Protein AF-A0AAE0IAP1-F1 (afdb_monomer_lite)

Secondary structure (DSSP, 8-state):
-------S--PPPSS---THHHHTT----S-HHHHHHHHHHH-TT--EEEEEE-SS-TTGGG-STTSSTT--EEEEEES-SS--EETTTHHHHHHH-TT--EEEEEEEE---SS---TT--TT-STT---TT--EEEEEEEE--HHHHHHHHHH-TT--EEEEEE-STTTTS----HHHHHHHHHHH-TT--EEEEETTSSS-----TT--TTHHHHHHHHHHHTT-EEEEE-PPPP-

pLDDT: mean 75.51, std 20.92, range [27.67, 98.69]

InterPro domains:
  IPR032675 Leucine-rich repeat domain superfamily [G3DSA:3.80.10.10] (17-205)

Organism: NCBI:txid516989

Foldseek 3Di:
DDDDPDDDDDDDDDDDPAVVVVVVPDPPPDFQQVVQLVVLLVCLQDQEYADAGEDDAHNPNLQQFQSNANHAYYAYEYPDQQAADEPLSCLSVLRNYLQHAEYHYEGYEYDQDDCDDPPDLSNPDPPRASARHAYYAYEQYAYALSRLLSVLQNYQQHAEYEYYYHGSQPPGHHYDLVSVLVSCVVRVLNYAEYEYEDQRHHPPVPPPPDDPVVVVVSCVSCVVSNHHYHYPDDRDDD

Structure (mmCIF, N/CA/C/O backbone):
data_AF-A0AAE0IAP1-F1
#
_entry.id   AF-A0AAE0IAP1-F1
#
loop_
_atom_site.group_PDB
_atom_site.id
_atom_site.type_symbol
_atom_site.label_atom_id
_atom_site.label_alt_id
_atom_site.label_comp_id
_atom_site.label_asym_id
_atom_site.label_entity_id
_atom_site.label_seq_id
_atom_site.pdbx_PDB_ins_code
_atom_site.Cartn_x
_atom_site.Cartn_y
_atom_site.Cartn_z
_atom_site.occupancy
_atom_site.B_iso_or_equiv
_atom_site.auth_seq_id
_atom_site.auth_comp_id
_atom_site.auth_asym_id
_atom_site.auth_atom_id
_atom_site.pdbx_PDB_model_num
ATOM 1 N N . MET A 1 1 ? -9.244 -27.934 -23.298 1.00 29.27 1 MET A N 1
ATOM 2 C CA . MET A 1 1 ? -7.984 -28.442 -22.707 1.00 29.27 1 MET A CA 1
ATOM 3 C C . MET A 1 1 ? -7.255 -27.222 -22.175 1.00 29.27 1 MET A C 1
ATOM 5 O O . MET A 1 1 ? -6.788 -26.440 -22.978 1.00 29.27 1 MET A O 1
ATOM 9 N N . ALA A 1 2 ? -7.528 -26.804 -20.943 1.00 29.42 2 ALA A N 1
ATOM 10 C CA . ALA A 1 2 ? -7.007 -27.314 -19.670 1.00 29.42 2 ALA A CA 1
ATOM 11 C C . ALA A 1 2 ? -5.788 -26.496 -19.200 1.00 29.42 2 ALA A C 1
ATOM 13 O O . ALA A 1 2 ? -4.754 -26.485 -19.858 1.00 29.42 2 ALA A O 1
ATOM 14 N N . THR A 1 3 ? -5.955 -25.921 -18.000 1.00 31.22 3 THR A N 1
ATOM 15 C CA . THR A 1 3 ? -4.939 -25.541 -16.996 1.00 31.22 3 THR A CA 1
ATOM 16 C C . THR A 1 3 ? -4.028 -24.338 -17.259 1.00 31.22 3 THR A C 1
ATOM 18 O O . THR A 1 3 ? -2.910 -24.500 -17.719 1.00 31.22 3 THR A O 1
ATOM 21 N N . PHE A 1 4 ? -4.464 -23.169 -16.773 1.00 27.67 4 PHE A N 1
ATOM 22 C CA . PHE A 1 4 ? -3.603 -22.137 -16.172 1.00 27.67 4 PHE A CA 1
ATOM 23 C C . PHE A 1 4 ? -4.306 -21.563 -14.930 1.00 27.67 4 PHE A C 1
ATOM 25 O O . PHE A 1 4 ? -4.741 -20.422 -14.886 1.00 27.67 4 PHE A O 1
ATOM 32 N N . VAL A 1 5 ? -4.485 -22.403 -13.909 1.00 32.84 5 VAL A N 1
ATOM 33 C CA . VAL A 1 5 ? -4.830 -21.954 -12.550 1.00 32.84 5 VAL A CA 1
ATOM 34 C C . VAL A 1 5 ? -3.841 -22.621 -11.607 1.00 32.84 5 VAL A C 1
ATOM 36 O O . VAL A 1 5 ? -4.156 -23.564 -10.890 1.00 32.84 5 VAL A O 1
ATOM 39 N N . SER A 1 6 ? -2.589 -22.191 -11.672 1.00 38.09 6 SER A N 1
ATOM 40 C CA . SER A 1 6 ? -1.592 -22.575 -10.682 1.00 38.09 6 SER A CA 1
ATOM 41 C C . SER A 1 6 ? -0.539 -21.485 -10.603 1.00 38.09 6 SER A C 1
ATOM 43 O O . SER A 1 6 ? 0.403 -21.525 -11.386 1.00 38.09 6 SER A O 1
ATOM 45 N N . GLN A 1 7 ? -0.732 -20.519 -9.695 1.00 29.73 7 GLN A N 1
ATOM 46 C CA . GLN A 1 7 ? 0.337 -19.816 -8.960 1.00 29.73 7 GLN A CA 1
ATOM 47 C C . GLN A 1 7 ? -0.202 -18.733 -7.997 1.00 29.73 7 GLN A C 1
ATOM 49 O O . GLN A 1 7 ? 0.357 -17.651 -7.878 1.00 29.73 7 GLN A O 1
ATOM 54 N N . ILE A 1 8 ? -1.258 -19.031 -7.228 1.00 35.97 8 ILE A N 1
ATOM 55 C CA . ILE A 1 8 ? -1.531 -18.260 -6.000 1.00 35.97 8 ILE A CA 1
ATOM 56 C C . ILE A 1 8 ? -0.844 -19.012 -4.847 1.00 35.97 8 ILE A C 1
ATOM 58 O O . ILE A 1 8 ? -1.210 -20.166 -4.610 1.00 35.97 8 ILE A O 1
ATOM 62 N N . PRO A 1 9 ? 0.146 -18.428 -4.144 1.00 34.38 9 PRO A N 1
ATOM 63 C CA . PRO A 1 9 ? 0.892 -19.123 -3.097 1.00 34.38 9 PRO A CA 1
ATOM 64 C C . PRO A 1 9 ? -0.012 -19.655 -1.976 1.00 34.38 9 PRO A C 1
ATOM 66 O O . PRO A 1 9 ? -0.902 -18.956 -1.481 1.00 34.38 9 PRO A O 1
ATOM 69 N N . GLU A 1 10 ? 0.249 -20.891 -1.542 1.00 34.53 10 GLU A N 1
ATOM 70 C CA . GLU A 1 10 ? -0.387 -21.518 -0.380 1.00 34.53 10 GLU A CA 1
ATOM 71 C C . GLU A 1 10 ? -0.071 -20.732 0.904 1.00 34.53 10 GLU A C 1
ATOM 73 O O . GLU A 1 10 ? 1.018 -20.817 1.471 1.00 34.53 10 GLU A O 1
ATOM 78 N N . VAL A 1 11 ? -1.049 -19.969 1.397 1.00 40.47 11 VAL A N 1
ATOM 79 C CA . VAL A 1 11 ? -0.954 -19.290 2.696 1.00 40.47 11 VAL A CA 1
ATOM 80 C C . VAL A 1 11 ? -1.438 -20.229 3.804 1.00 40.47 11 VAL A C 1
ATOM 82 O O . VAL A 1 11 ? -2.596 -20.673 3.805 1.00 40.47 11 VAL A O 1
ATOM 85 N N . ARG A 1 12 ? -0.516 -20.530 4.731 1.00 33.91 12 ARG A N 1
ATOM 86 C CA . ARG A 1 12 ? -0.669 -21.456 5.863 1.00 33.91 12 ARG A CA 1
ATOM 87 C C . ARG A 1 12 ? -1.903 -21.141 6.718 1.00 33.91 12 ARG A C 1
ATOM 89 O O . ARG A 1 12 ? -2.240 -19.991 6.979 1.00 33.91 12 ARG A O 1
ATOM 96 N N . ARG A 1 13 ? -2.582 -22.221 7.109 1.00 40.47 13 ARG A N 1
ATOM 97 C CA . ARG A 1 13 ? -3.852 -22.274 7.839 1.00 40.47 13 ARG A CA 1
ATOM 98 C C . ARG A 1 13 ? -3.619 -22.252 9.352 1.00 40.47 13 ARG A C 1
ATOM 100 O O . ARG A 1 13 ? -3.091 -23.225 9.878 1.00 40.47 13 ARG A O 1
ATOM 107 N N . SER A 1 14 ? -4.106 -21.222 10.035 1.00 31.48 14 SER A N 1
ATOM 108 C CA . SER A 1 14 ? -4.629 -21.339 11.403 1.00 31.48 14 SER A CA 1
ATOM 109 C C . SER A 1 14 ? -5.458 -20.094 11.738 1.00 31.48 14 SER A C 1
ATOM 111 O O . SER A 1 14 ? -4.907 -19.002 11.810 1.00 31.48 14 SER A O 1
ATOM 113 N N . GLU A 1 15 ? -6.772 -20.301 11.875 1.00 34.25 15 GLU A N 1
ATOM 114 C CA . GLU A 1 15 ? -7.768 -19.420 12.520 1.00 34.25 15 GLU A CA 1
ATOM 115 C C . GLU A 1 15 ? -8.033 -18.037 11.895 1.00 34.25 15 GLU A C 1
ATOM 117 O O . GLU A 1 15 ? -7.825 -17.003 12.516 1.00 34.25 15 GLU A O 1
ATOM 122 N N . TRP A 1 16 ? -8.584 -18.026 10.676 1.00 37.00 16 TRP A N 1
ATOM 123 C CA . TRP A 1 16 ? -9.160 -16.828 10.049 1.00 37.00 16 TRP A CA 1
ATOM 124 C C . TRP A 1 16 ? -10.487 -17.200 9.389 1.00 37.00 16 TRP A C 1
ATOM 126 O O . TRP A 1 16 ? -10.537 -18.199 8.669 1.00 37.00 16 TRP A O 1
ATOM 136 N N . VAL A 1 17 ? -11.542 -16.403 9.583 1.00 36.38 17 VAL A N 1
ATOM 137 C CA . VAL A 1 17 ? -12.748 -16.492 8.746 1.00 36.38 17 VAL A CA 1
ATOM 138 C C . VAL A 1 17 ? -12.344 -16.014 7.353 1.00 36.38 17 VAL A C 1
ATOM 140 O O . VAL A 1 17 ? -12.186 -14.818 7.117 1.00 36.38 17 VAL A O 1
ATOM 143 N N . ARG A 1 18 ? -12.093 -16.948 6.430 1.00 42.88 18 ARG A N 1
ATOM 144 C CA . ARG A 1 18 ? -11.872 -16.603 5.026 1.00 42.88 18 ARG A CA 1
ATOM 145 C C . ARG A 1 18 ? -13.239 -16.313 4.421 1.00 42.88 18 ARG A C 1
ATOM 147 O O . ARG A 1 18 ? -14.097 -17.186 4.422 1.00 42.88 18 ARG A O 1
ATOM 154 N N . LEU A 1 19 ? -13.422 -15.146 3.807 1.00 43.06 19 LEU A N 1
ATOM 155 C CA . LEU A 1 19 ? -14.595 -14.888 2.954 1.00 43.06 19 LEU A CA 1
ATOM 156 C C . LEU A 1 19 ? -14.712 -15.905 1.795 1.00 43.06 19 LEU A C 1
ATOM 158 O O . LEU A 1 19 ? -15.795 -16.095 1.253 1.00 43.06 19 LEU A O 1
ATOM 162 N N . ARG A 1 20 ? -13.630 -16.640 1.480 1.00 38.22 20 ARG A N 1
ATOM 163 C CA . ARG A 1 20 ? -13.673 -17.841 0.625 1.00 38.22 20 ARG A CA 1
ATOM 164 C C . ARG A 1 20 ? -14.648 -18.915 1.128 1.00 38.22 20 ARG A C 1
ATOM 166 O O . ARG A 1 20 ? -15.329 -19.513 0.309 1.00 38.22 20 ARG A O 1
ATOM 173 N N . ASP A 1 21 ? -14.781 -19.106 2.440 1.00 37.88 21 ASP A N 1
ATOM 174 C CA . ASP A 1 21 ? -15.650 -20.148 3.009 1.00 37.88 21 ASP A CA 1
ATOM 175 C C . ASP A 1 21 ? -17.149 -19.779 2.918 1.00 37.88 21 ASP A C 1
ATOM 177 O O . ASP A 1 21 ? -18.010 -20.651 3.031 1.00 37.88 21 ASP A O 1
ATOM 181 N N . ILE A 1 22 ? -17.471 -18.502 2.658 1.00 42.31 22 ILE A N 1
ATOM 182 C CA . ILE A 1 22 ? -18.831 -18.041 2.320 1.00 42.31 22 ILE A CA 1
ATOM 183 C C . ILE A 1 22 ? -19.095 -18.195 0.809 1.00 42.31 22 ILE A C 1
ATOM 185 O O . ILE A 1 22 ? -20.220 -18.485 0.406 1.00 42.31 22 ILE A O 1
ATOM 189 N N . ALA A 1 23 ? -18.058 -18.072 -0.026 1.00 40.00 23 ALA A N 1
ATOM 190 C CA . ALA A 1 23 ? -18.158 -18.173 -1.483 1.00 40.00 23 ALA A CA 1
ATOM 191 C C . ALA A 1 23 ? -18.180 -19.621 -2.016 1.00 40.00 23 ALA A C 1
ATOM 193 O O . ALA A 1 23 ? -18.812 -19.878 -3.037 1.00 40.00 23 ALA A O 1
ATOM 194 N N . ASP A 1 24 ? -17.556 -20.585 -1.328 1.00 34.81 24 ASP A N 1
ATOM 195 C CA . ASP A 1 24 ? -17.468 -21.975 -1.812 1.00 34.81 24 ASP A CA 1
ATOM 196 C C . ASP A 1 24 ? -18.787 -22.774 -1.663 1.00 34.81 24 ASP A C 1
ATOM 198 O O . ASP A 1 24 ? -18.916 -23.857 -2.231 1.00 34.81 24 ASP A O 1
ATOM 202 N N . ASN A 1 25 ? -19.794 -22.241 -0.954 1.00 30.27 25 ASN A N 1
ATOM 203 C CA . ASN A 1 25 ? -21.118 -22.869 -0.786 1.00 30.27 25 ASN A CA 1
ATOM 204 C C . ASN A 1 25 ? -22.303 -22.013 -1.261 1.00 30.27 25 ASN A C 1
ATOM 206 O O . ASN A 1 25 ? -23.453 -22.438 -1.133 1.00 30.27 25 ASN A O 1
ATOM 210 N N . ALA A 1 26 ? -22.055 -20.838 -1.836 1.00 32.91 26 ALA A N 1
ATOM 211 C CA . ALA A 1 26 ? -23.106 -20.011 -2.404 1.00 32.91 26 ALA A CA 1
ATOM 212 C C . ALA A 1 26 ? -22.729 -19.624 -3.833 1.00 32.91 26 ALA A C 1
ATOM 214 O O . ALA A 1 26 ? -21.829 -18.822 -4.068 1.00 32.91 26 ALA A O 1
ATOM 215 N N . LEU A 1 27 ? -23.458 -20.194 -4.794 1.00 31.89 27 LEU A N 1
ATOM 216 C CA . LEU A 1 27 ? -23.647 -19.631 -6.129 1.00 31.89 27 LEU A CA 1
ATOM 217 C C . LEU A 1 27 ? -24.262 -18.226 -5.982 1.00 31.89 27 LEU A C 1
ATOM 219 O O . LEU A 1 27 ? -25.464 -18.044 -6.149 1.00 31.89 27 LEU A O 1
ATOM 223 N N . LEU A 1 28 ? -23.448 -17.238 -5.618 1.00 34.97 28 LEU A N 1
ATOM 224 C CA . LEU A 1 28 ? -23.792 -15.828 -5.712 1.00 34.97 28 LEU A CA 1
ATOM 225 C C . LEU A 1 28 ? -23.289 -15.358 -7.073 1.00 34.97 28 LEU A C 1
ATOM 227 O O . LEU A 1 28 ? -22.123 -15.028 -7.272 1.00 34.97 28 LEU A O 1
ATOM 231 N N . THR A 1 29 ? -24.181 -15.437 -8.056 1.00 36.41 29 THR A N 1
ATOM 232 C CA . THR A 1 29 ? -24.046 -14.720 -9.321 1.00 36.41 29 THR A CA 1
ATOM 233 C C . THR A 1 29 ? -24.365 -13.252 -9.037 1.00 36.41 29 THR A C 1
ATOM 235 O O . THR A 1 29 ? -25.520 -12.841 -9.137 1.00 36.41 29 THR A O 1
ATOM 238 N N . GLY A 1 30 ? -23.359 -12.501 -8.601 1.00 45.44 30 GLY A N 1
ATOM 239 C CA . GLY A 1 30 ? -23.462 -11.099 -8.213 1.00 45.44 30 GLY A CA 1
ATOM 240 C C . GLY A 1 30 ? -22.096 -10.418 -8.256 1.00 45.44 30 GLY A C 1
ATOM 241 O O . GLY A 1 30 ? -21.073 -11.065 -8.510 1.00 45.44 30 GLY A O 1
ATOM 242 N N . ASN A 1 31 ? -22.099 -9.093 -8.123 1.00 57.09 31 ASN A N 1
ATOM 243 C CA . ASN A 1 31 ? -20.873 -8.322 -8.128 1.00 57.09 31 ASN A CA 1
ATOM 244 C C . ASN A 1 31 ? -20.135 -8.518 -6.794 1.00 57.09 31 ASN A C 1
ATOM 246 O O . ASN A 1 31 ? -20.561 -7.986 -5.769 1.00 57.09 31 ASN A O 1
ATOM 250 N N . LYS A 1 32 ? -18.998 -9.228 -6.826 1.00 69.38 32 LYS A N 1
ATOM 251 C CA . LYS A 1 32 ? -18.225 -9.635 -5.634 1.00 69.38 32 LYS A CA 1
ATOM 252 C C . LYS A 1 32 ? -17.787 -8.470 -4.750 1.00 69.38 32 LYS A C 1
ATOM 254 O O . LYS A 1 32 ? -17.527 -8.667 -3.562 1.00 69.38 32 LYS A O 1
ATOM 259 N N . SER A 1 33 ? -17.733 -7.266 -5.311 1.00 74.56 33 SER A N 1
ATOM 260 C CA . SER A 1 33 ? -17.431 -6.021 -4.601 1.00 74.56 33 SER A CA 1
ATOM 261 C C . SER A 1 33 ? -18.583 -5.567 -3.691 1.00 74.56 33 SER A C 1
ATOM 263 O O . SER A 1 33 ? -18.337 -5.167 -2.549 1.00 74.56 33 SER A O 1
ATOM 265 N N . ASP A 1 34 ? -19.837 -5.740 -4.117 1.00 78.31 34 ASP A N 1
ATOM 266 C CA . ASP A 1 34 ? -21.026 -5.370 -3.336 1.00 78.31 34 ASP A CA 1
ATOM 267 C C . ASP A 1 34 ? -21.241 -6.336 -2.169 1.00 78.31 34 ASP A C 1
ATOM 269 O O . ASP A 1 34 ? -21.527 -5.916 -1.045 1.00 78.31 34 ASP A O 1
ATOM 273 N N . GLU A 1 35 ? -21.046 -7.639 -2.404 1.00 79.94 35 GLU A N 1
ATOM 274 C CA . GLU A 1 35 ? -21.141 -8.642 -1.343 1.00 79.94 35 GLU A CA 1
ATOM 275 C C . GLU A 1 35 ? -20.056 -8.446 -0.283 1.00 79.94 35 GLU A C 1
ATOM 277 O O . GLU A 1 35 ? -20.349 -8.512 0.914 1.00 79.94 35 GLU A O 1
ATOM 282 N N . LEU A 1 36 ? -18.819 -8.142 -0.697 1.00 82.50 36 LEU A N 1
ATOM 283 C CA . LEU A 1 36 ? -17.752 -7.774 0.232 1.00 82.50 36 LEU A CA 1
ATOM 284 C C . LEU A 1 36 ? -18.141 -6.538 1.046 1.00 82.50 36 LEU A C 1
ATOM 286 O O . LEU A 1 36 ? -18.027 -6.554 2.273 1.00 82.50 36 LEU A O 1
ATOM 290 N N . SER A 1 37 ? -18.615 -5.482 0.381 1.00 82.31 37 SER A N 1
ATOM 291 C CA . SER A 1 37 ? -18.998 -4.243 1.050 1.00 82.31 37 SER A CA 1
ATOM 292 C C . SER A 1 37 ? -20.142 -4.457 2.048 1.00 82.31 37 SER A C 1
ATOM 294 O O . SER A 1 37 ? -20.144 -3.849 3.120 1.00 82.31 37 SER A O 1
ATOM 296 N N . LEU A 1 38 ? -21.115 -5.311 1.722 1.00 83.38 38 LEU A N 1
ATOM 297 C CA . LEU A 1 38 ? -22.244 -5.614 2.599 1.00 83.38 38 LEU A CA 1
ATOM 298 C C . LEU A 1 38 ? -21.794 -6.443 3.804 1.00 83.38 38 LEU A C 1
ATOM 300 O O . LEU A 1 38 ? -22.152 -6.136 4.936 1.00 83.38 38 LEU A O 1
ATOM 304 N N . LEU A 1 39 ? -20.982 -7.476 3.583 1.00 81.75 39 LEU A N 1
ATOM 305 C CA . LEU A 1 39 ? -20.466 -8.304 4.672 1.00 81.75 39 LEU A CA 1
ATOM 306 C C . LEU A 1 39 ? -19.574 -7.493 5.615 1.00 81.75 39 LEU A C 1
ATOM 308 O O . LEU A 1 39 ? -19.689 -7.635 6.831 1.00 81.75 39 LEU A O 1
ATOM 312 N N . ALA A 1 40 ? -18.732 -6.612 5.073 1.00 83.56 40 ALA A N 1
ATOM 313 C CA . ALA A 1 40 ? -17.898 -5.725 5.871 1.00 83.56 40 ALA A CA 1
ATOM 314 C C . ALA A 1 40 ? -18.744 -4.777 6.739 1.00 83.56 40 ALA A C 1
ATOM 316 O O . ALA A 1 40 ? -18.478 -4.650 7.933 1.00 83.56 40 ALA A O 1
ATOM 317 N N . SER A 1 41 ? -19.808 -4.174 6.193 1.00 84.75 41 SER A N 1
ATOM 318 C CA . SER A 1 41 ? -20.665 -3.249 6.957 1.00 84.75 41 SER A CA 1
ATOM 319 C C . SER A 1 41 ? -21.427 -3.922 8.108 1.00 84.75 41 SER A C 1
ATOM 321 O O . SER A 1 41 ? -21.739 -3.273 9.107 1.00 84.75 41 SER A O 1
ATOM 323 N N . LEU A 1 42 ? -21.681 -5.231 8.011 1.00 86.00 42 LEU A N 1
ATOM 324 C CA . LEU A 1 42 ? -22.359 -6.019 9.044 1.00 86.00 42 LEU A CA 1
ATOM 325 C C . LEU A 1 42 ? -21.416 -6.570 10.124 1.00 86.00 42 LEU A C 1
ATOM 327 O O . LEU A 1 42 ? -21.887 -7.078 11.144 1.00 86.00 42 LEU A O 1
ATOM 331 N N . LEU A 1 43 ? -20.098 -6.488 9.924 1.00 87.75 43 LEU A N 1
ATOM 332 C CA . LEU A 1 43 ? -19.097 -7.117 10.784 1.00 87.75 43 LEU A CA 1
ATOM 333 C C . LEU A 1 43 ? -18.070 -6.087 11.299 1.00 87.75 43 LEU A C 1
ATOM 335 O O . LEU A 1 43 ? -16.892 -6.144 10.940 1.00 87.75 43 LEU A O 1
ATOM 339 N N . PRO A 1 44 ? -18.462 -5.176 12.212 1.00 86.31 44 PRO A N 1
ATOM 340 C CA . PRO A 1 44 ? -17.570 -4.129 12.734 1.00 86.31 44 PRO A CA 1
ATOM 341 C C . PRO A 1 44 ? -16.375 -4.676 13.534 1.00 86.31 44 PRO A C 1
ATOM 343 O O . PRO A 1 44 ? -15.421 -3.951 13.815 1.00 86.31 44 PRO A O 1
ATOM 346 N N . SER A 1 45 ? -16.414 -5.955 13.922 1.00 87.75 45 SER A N 1
ATOM 347 C CA . SER A 1 45 ? -15.325 -6.637 14.621 1.00 87.75 45 SER A CA 1
ATOM 348 C C . SER A 1 45 ? -14.302 -7.300 13.692 1.00 87.75 45 SER A C 1
ATOM 350 O O . SER A 1 45 ? -13.448 -8.036 14.183 1.00 87.75 45 SER A O 1
ATOM 352 N N . LEU A 1 46 ? -14.393 -7.113 12.370 1.00 88.31 46 LEU A N 1
ATOM 353 C CA . LEU A 1 46 ? -13.408 -7.657 11.433 1.00 88.31 46 LEU A CA 1
ATOM 354 C C . LEU A 1 46 ? -12.019 -7.079 11.707 1.00 88.31 46 LEU A C 1
ATOM 356 O O . LEU A 1 46 ? -11.838 -5.865 11.732 1.00 88.31 46 LEU A O 1
ATOM 360 N N . GLU A 1 47 ? -11.034 -7.963 11.862 1.00 92.31 47 GLU A N 1
ATOM 361 C CA . GLU A 1 47 ? -9.628 -7.583 12.039 1.00 92.31 47 GLU A CA 1
ATOM 362 C C . GLU A 1 47 ? -8.811 -7.709 10.751 1.00 92.31 47 GLU A C 1
ATOM 364 O O . GLU A 1 47 ? -7.829 -6.986 10.573 1.00 92.31 47 GLU A O 1
ATOM 369 N N . ALA A 1 48 ? -9.234 -8.573 9.825 1.00 91.31 48 ALA A N 1
ATOM 370 C CA . ALA A 1 48 ? -8.635 -8.666 8.503 1.00 91.31 48 ALA A CA 1
ATOM 371 C C . ALA A 1 48 ? -9.650 -9.018 7.420 1.00 91.31 48 ALA A C 1
ATOM 373 O O . ALA A 1 48 ? -10.628 -9.727 7.666 1.00 91.31 48 ALA A O 1
ATOM 374 N N . ILE A 1 49 ? -9.366 -8.562 6.205 1.00 88.94 49 ILE A N 1
ATOM 375 C CA . ILE A 1 49 ? -10.114 -8.893 4.997 1.00 88.94 49 ILE A CA 1
ATOM 376 C C . ILE A 1 49 ? -9.152 -9.483 3.982 1.00 88.94 49 ILE A C 1
ATOM 378 O O . ILE A 1 49 ? -8.090 -8.928 3.714 1.00 88.94 49 ILE A O 1
ATOM 382 N N . ARG A 1 50 ? -9.563 -10.603 3.387 1.00 87.75 50 ARG A N 1
ATOM 383 C CA . ARG A 1 50 ? -8.916 -11.160 2.207 1.00 87.75 50 ARG A CA 1
ATOM 384 C C . ARG A 1 50 ? -9.962 -11.555 1.183 1.00 87.75 50 ARG A C 1
ATOM 386 O O . ARG A 1 50 ? -10.783 -12.428 1.473 1.00 87.75 50 ARG A O 1
ATOM 393 N N . ALA A 1 51 ? -9.930 -10.935 0.011 1.00 83.81 51 ALA A N 1
ATOM 394 C CA . ALA A 1 51 ? -10.967 -11.109 -0.996 1.00 83.81 51 ALA A CA 1
ATOM 395 C C . ALA A 1 51 ? -10.412 -11.065 -2.422 1.00 83.81 51 ALA A C 1
ATOM 397 O O . ALA A 1 51 ? -9.384 -10.451 -2.690 1.00 83.81 51 ALA A O 1
ATOM 398 N N . VAL A 1 52 ? -11.127 -11.741 -3.323 1.00 84.50 52 VAL A N 1
ATOM 399 C CA . VAL A 1 52 ? -10.988 -11.545 -4.766 1.00 84.50 52 VAL A CA 1
ATOM 400 C C . VAL A 1 52 ? -12.251 -10.839 -5.231 1.00 84.50 52 VAL A C 1
ATOM 402 O O . VAL A 1 52 ? -13.350 -11.371 -5.055 1.00 84.50 52 VAL A O 1
ATOM 405 N N . THR A 1 53 ? -12.086 -9.651 -5.780 1.00 82.19 53 THR A N 1
ATOM 406 C CA . THR A 1 53 ? -13.145 -8.707 -6.136 1.00 82.19 53 THR A CA 1
ATOM 407 C C . THR A 1 53 ? -13.270 -8.597 -7.648 1.00 82.19 53 THR A C 1
ATOM 409 O O . THR A 1 53 ? -12.380 -8.992 -8.397 1.00 82.19 53 THR A O 1
ATOM 412 N N . THR A 1 54 ? -14.424 -8.132 -8.102 1.00 79.69 54 THR A N 1
ATOM 413 C CA . THR A 1 54 ? -14.703 -7.858 -9.516 1.00 79.69 54 THR A CA 1
ATOM 414 C C . THR A 1 54 ? -14.885 -6.348 -9.684 1.00 79.69 54 THR A C 1
ATOM 416 O O . THR A 1 54 ? -14.499 -5.586 -8.799 1.00 79.69 54 THR A O 1
ATOM 419 N N . TYR A 1 55 ? -15.469 -5.908 -10.794 1.00 71.75 55 TYR A N 1
ATOM 420 C CA . TYR A 1 55 ? -15.778 -4.498 -11.038 1.00 71.75 55 TYR A CA 1
ATOM 421 C C . TYR A 1 55 ? -16.635 -3.857 -9.932 1.00 71.75 55 TYR A C 1
ATOM 423 O O . TYR A 1 55 ? -17.304 -4.548 -9.177 1.00 71.75 55 TYR A O 1
ATOM 431 N N . GLY A 1 56 ? -16.681 -2.530 -9.862 1.00 71.50 56 GLY A N 1
ATOM 432 C CA . GLY A 1 56 ? -17.589 -1.792 -8.975 1.00 71.50 56 GLY A CA 1
ATOM 433 C C . GLY A 1 56 ? -16.987 -1.368 -7.636 1.00 71.50 56 GLY A C 1
ATOM 434 O O . GLY A 1 56 ? -15.890 -1.777 -7.260 1.00 71.50 56 GLY A O 1
ATOM 435 N N . GLU A 1 57 ? -17.736 -0.523 -6.928 1.00 73.12 57 GLU A N 1
ATOM 436 C CA . GLU A 1 57 ? -17.237 0.254 -5.794 1.00 73.12 57 GLU A CA 1
ATOM 437 C C . GLU A 1 57 ? -16.932 -0.616 -4.567 1.00 73.12 57 GLU A C 1
ATOM 439 O O . GLU A 1 57 ? -17.815 -1.227 -3.948 1.00 73.12 57 GLU A O 1
ATOM 444 N N . LEU A 1 58 ? -15.666 -0.611 -4.154 1.00 80.56 58 LEU A N 1
ATOM 445 C CA . LEU A 1 58 ? -15.233 -1.272 -2.933 1.00 80.56 58 LEU A CA 1
ATOM 446 C C . LEU A 1 58 ? -15.703 -0.491 -1.696 1.00 80.56 58 LEU A C 1
ATOM 448 O O . LEU A 1 58 ? -15.508 0.715 -1.582 1.00 80.56 58 LEU A O 1
ATOM 452 N N . PHE A 1 59 ? -16.266 -1.198 -0.712 1.00 80.12 59 PHE A N 1
ATOM 453 C CA . PHE A 1 59 ? -16.615 -0.643 0.608 1.00 80.12 59 PHE A CA 1
ATOM 454 C C . PHE A 1 59 ? -17.615 0.532 0.603 1.00 80.12 59 PHE A C 1
ATOM 456 O O . PHE A 1 59 ? -17.700 1.262 1.594 1.00 80.12 59 PHE A O 1
ATOM 463 N N . HIS A 1 60 ? -18.419 0.714 -0.447 1.00 80.56 60 HIS A N 1
ATOM 464 C CA . HIS A 1 60 ? -19.380 1.821 -0.536 1.00 80.56 60 HIS A CA 1
ATOM 465 C C . HIS A 1 60 ? -20.453 1.801 0.584 1.00 80.56 60 HIS A C 1
ATOM 467 O O . HIS A 1 60 ? -20.871 2.856 1.076 1.00 80.56 60 HIS A O 1
ATOM 473 N N . PHE A 1 61 ? -20.829 0.619 1.099 1.00 80.25 61 PHE A N 1
ATOM 474 C CA . PHE A 1 61 ? -21.692 0.471 2.288 1.00 80.25 61 PHE A CA 1
ATOM 475 C C . PHE A 1 61 ? -20.979 0.752 3.624 1.00 80.25 61 PHE A C 1
ATOM 477 O O . PHE A 1 61 ? -21.632 0.860 4.660 1.00 80.25 61 PHE A O 1
ATOM 484 N N . CYS A 1 62 ? -19.652 0.884 3.622 1.00 75.62 62 CYS A N 1
ATOM 485 C CA . CYS A 1 62 ? -18.841 1.239 4.790 1.00 75.62 62 CYS A CA 1
ATOM 486 C C . CYS A 1 62 ? -18.520 2.745 4.841 1.00 75.62 62 CYS A C 1
ATOM 488 O O . CYS A 1 62 ? -17.658 3.166 5.611 1.00 75.62 62 CYS A O 1
ATOM 490 N N . SER A 1 63 ? -19.213 3.563 4.041 1.00 66.69 63 SER A N 1
ATOM 491 C CA . SER A 1 63 ? -18.950 4.997 3.843 1.00 66.69 63 SER A CA 1
ATOM 492 C C . SER A 1 63 ? -19.069 5.866 5.101 1.00 66.69 63 SER A C 1
ATOM 494 O O . SER A 1 63 ? -18.540 6.982 5.130 1.00 66.69 63 SER A O 1
ATOM 496 N N . THR A 1 64 ? -19.697 5.373 6.172 1.00 69.94 64 THR A N 1
ATOM 497 C CA . THR A 1 64 ? -19.602 6.000 7.492 1.00 69.94 64 THR A CA 1
ATOM 498 C C . THR A 1 64 ? -18.205 5.762 8.069 1.00 69.94 64 THR A C 1
ATOM 500 O O . THR A 1 64 ? -17.791 4.630 8.324 1.00 69.94 64 THR A O 1
ATOM 503 N N . GLY A 1 65 ? -17.444 6.846 8.251 1.00 74.31 65 GLY A N 1
ATOM 504 C CA . GLY A 1 65 ? -16.079 6.770 8.770 1.00 74.31 65 GLY A CA 1
ATOM 505 C C . GLY A 1 65 ? -16.003 5.991 10.089 1.00 74.31 65 GLY A C 1
ATOM 506 O O . GLY A 1 65 ? -16.835 6.176 10.976 1.00 74.31 65 GLY A O 1
ATOM 507 N N . GLY A 1 66 ? -15.008 5.112 10.214 1.00 78.31 66 GLY A N 1
ATOM 508 C CA . GLY A 1 66 ? -14.805 4.275 11.397 1.00 78.31 66 GLY A CA 1
ATOM 509 C C . GLY A 1 66 ? -15.760 3.084 11.542 1.00 78.31 66 GLY A C 1
ATOM 510 O 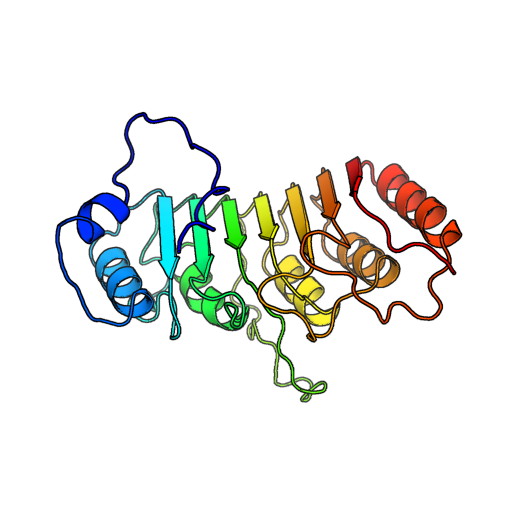O . GLY A 1 66 ? -15.843 2.531 12.636 1.00 78.31 66 GLY A O 1
ATOM 511 N N . SER A 1 67 ? -16.468 2.677 10.484 1.00 87.62 67 SER A N 1
ATOM 512 C CA . SER A 1 67 ? -17.345 1.491 10.478 1.00 87.62 67 SER A CA 1
ATOM 513 C C . SER A 1 67 ? -16.604 0.154 10.652 1.00 87.62 67 SER A C 1
ATOM 515 O O . SER A 1 67 ? -17.197 -0.822 11.108 1.00 87.62 67 SER A O 1
ATOM 517 N N . LEU A 1 68 ? -15.297 0.119 10.372 1.00 90.31 68 LEU A N 1
ATOM 518 C CA . LEU A 1 68 ? -14.408 -1.037 10.527 1.00 90.31 68 LEU A CA 1
ATOM 519 C C . LEU A 1 68 ? -13.271 -0.716 11.517 1.00 90.31 68 LEU A C 1
ATOM 521 O O . LEU A 1 68 ? -12.090 -0.726 11.156 1.00 90.31 68 LEU A O 1
ATOM 525 N N . PRO A 1 69 ? -13.586 -0.407 12.789 1.00 91.50 69 PRO A N 1
ATOM 526 C CA . PRO A 1 69 ? -12.618 0.154 13.727 1.00 91.50 69 PRO A CA 1
ATOM 527 C C . PRO A 1 69 ? -11.524 -0.837 14.138 1.00 91.50 69 PRO A C 1
ATOM 529 O O . PRO A 1 69 ? -10.459 -0.408 14.582 1.00 91.50 69 PRO A O 1
ATOM 532 N N . LEU A 1 70 ? -11.767 -2.146 14.026 1.00 91.38 70 LEU A N 1
ATOM 533 C CA . LEU A 1 70 ? -10.796 -3.179 14.392 1.00 91.38 70 LEU A CA 1
ATOM 534 C C . LEU A 1 70 ? -9.969 -3.686 13.208 1.00 91.38 70 LEU A C 1
ATOM 536 O O . LEU A 1 70 ? -9.018 -4.435 13.436 1.00 91.38 70 LEU A O 1
ATOM 540 N N . LEU A 1 71 ? -10.279 -3.257 11.981 1.00 92.81 71 LEU A N 1
ATOM 541 C CA . LEU A 1 71 ? -9.617 -3.756 10.784 1.00 92.81 71 LEU A CA 1
ATOM 542 C C . LEU A 1 71 ? -8.160 -3.288 10.740 1.00 92.81 71 LEU A C 1
ATOM 544 O O . LEU A 1 71 ? -7.865 -2.096 10.822 1.00 92.81 71 LEU A O 1
ATOM 548 N N . ARG A 1 72 ? -7.244 -4.250 10.619 1.00 94.62 72 ARG A N 1
ATOM 549 C CA . ARG A 1 72 ? -5.787 -4.056 10.637 1.00 94.62 72 ARG A CA 1
ATOM 550 C C . ARG A 1 72 ? -5.125 -4.486 9.342 1.00 94.62 72 ARG A C 1
ATOM 552 O O . ARG A 1 72 ? -4.096 -3.910 8.995 1.00 94.62 72 ARG A O 1
ATOM 559 N N . GLU A 1 73 ? -5.687 -5.463 8.640 1.00 95.75 73 GLU A N 1
ATOM 560 C CA . GLU A 1 73 ? -5.075 -6.028 7.438 1.00 95.75 73 GLU A CA 1
ATOM 561 C C . GLU A 1 73 ? -6.094 -6.176 6.311 1.00 95.75 73 GLU A C 1
ATOM 563 O O . GLU A 1 73 ? -7.201 -6.673 6.514 1.00 95.75 73 GLU A O 1
ATOM 568 N N . VAL A 1 74 ? -5.713 -5.759 5.109 1.00 93.69 74 VAL A N 1
ATOM 569 C CA . VAL A 1 74 ? -6.515 -5.924 3.896 1.00 93.69 74 VAL A CA 1
ATOM 570 C C . VAL A 1 74 ? -5.632 -6.516 2.807 1.00 93.69 74 VAL A C 1
ATOM 572 O O . VAL A 1 74 ? -4.544 -6.005 2.563 1.00 93.69 74 VAL A O 1
ATOM 575 N N . ASP A 1 75 ? -6.105 -7.584 2.172 1.00 92.44 75 ASP A N 1
ATOM 576 C CA . ASP A 1 75 ? -5.492 -8.238 1.014 1.00 92.44 75 ASP A CA 1
ATOM 577 C C . ASP A 1 75 ? -6.557 -8.431 -0.077 1.00 92.44 75 ASP A C 1
ATOM 579 O O . ASP A 1 75 ? -7.442 -9.284 0.041 1.00 92.44 75 ASP A O 1
ATOM 583 N N . LEU A 1 76 ? -6.510 -7.594 -1.110 1.00 89.19 76 LEU A N 1
ATOM 584 C CA . LEU A 1 76 ? -7.462 -7.596 -2.218 1.00 89.19 76 LEU A CA 1
ATOM 585 C C . LEU A 1 76 ? -6.768 -8.024 -3.503 1.00 89.19 76 LEU A C 1
ATOM 587 O O . LEU A 1 76 ? -5.641 -7.620 -3.780 1.00 89.19 76 LEU A O 1
ATOM 591 N N . ALA A 1 77 ? -7.468 -8.804 -4.311 1.00 86.31 77 ALA A N 1
ATOM 592 C CA . ALA A 1 77 ? -7.055 -9.093 -5.671 1.00 86.31 77 ALA A CA 1
ATOM 593 C C . ALA A 1 77 ? -8.212 -8.842 -6.630 1.00 86.31 77 ALA A C 1
ATOM 595 O O . ALA A 1 77 ? -9.317 -9.336 -6.401 1.00 86.31 77 ALA A O 1
ATOM 596 N N . HIS A 1 78 ? -7.948 -8.141 -7.724 1.00 81.62 78 HIS A N 1
ATOM 597 C CA . HIS A 1 78 ? -8.896 -8.047 -8.818 1.00 81.62 78 HIS A CA 1
ATOM 598 C C . HIS A 1 78 ? -8.967 -9.393 -9.559 1.00 81.62 78 HIS A C 1
ATOM 600 O O . HIS A 1 78 ? -7.957 -10.078 -9.741 1.00 81.62 78 HIS A O 1
ATOM 606 N N . TYR A 1 79 ? -10.178 -9.821 -9.919 1.00 76.75 79 TYR A N 1
ATOM 607 C CA . TYR A 1 79 ? -10.423 -11.099 -10.592 1.00 76.75 79 TYR A CA 1
ATOM 608 C C . TYR A 1 79 ? -9.849 -11.131 -12.010 1.00 76.75 79 TYR A C 1
ATOM 610 O O . TYR A 1 79 ? -9.401 -12.187 -12.458 1.00 76.75 79 TYR A O 1
ATOM 618 N N . ASP A 1 80 ? -9.906 -9.996 -12.704 1.00 69.31 80 ASP A N 1
ATOM 619 C CA . ASP A 1 80 ? -9.513 -9.876 -14.103 1.00 69.31 80 ASP A CA 1
ATOM 620 C C . ASP A 1 80 ? -8.100 -9.293 -14.254 1.00 69.31 80 ASP A C 1
ATOM 622 O O . ASP A 1 80 ? -7.675 -8.472 -13.441 1.00 69.31 80 ASP A O 1
ATOM 626 N N . LEU A 1 81 ? -7.406 -9.728 -15.308 1.00 59.34 81 LEU A N 1
ATOM 627 C CA . LEU A 1 81 ? -6.117 -9.226 -15.783 1.00 59.34 81 LEU A CA 1
ATOM 628 C C . LEU A 1 81 ? -6.268 -8.126 -16.853 1.00 59.34 81 LEU A C 1
ATOM 630 O O . LEU A 1 81 ? -5.269 -7.642 -17.362 1.00 59.34 81 LEU A O 1
ATOM 634 N N . GLU A 1 82 ? -7.488 -7.738 -17.215 1.00 63.69 82 GLU A N 1
ATOM 635 C CA . GLU A 1 82 ? -7.760 -6.586 -18.095 1.00 63.69 82 GLU A CA 1
ATOM 636 C C . GLU A 1 82 ? -8.443 -5.430 -17.341 1.00 63.69 82 GLU A C 1
ATOM 638 O O . GLU A 1 82 ? -8.904 -4.461 -17.938 1.00 63.69 82 GLU A O 1
ATOM 643 N N . GLY A 1 83 ? -8.522 -5.530 -16.011 1.00 63.97 83 GLY A N 1
ATOM 644 C CA . GLY A 1 83 ? -9.041 -4.484 -15.140 1.00 63.97 83 GLY A CA 1
ATOM 645 C C . GLY A 1 83 ? -8.256 -4.403 -13.839 1.00 63.97 83 GLY A C 1
ATOM 646 O O . GLY A 1 83 ? -7.634 -5.371 -13.397 1.00 63.97 83 GLY A O 1
ATOM 647 N N . ALA A 1 84 ? -8.298 -3.247 -13.197 1.00 76.81 84 ALA A N 1
ATOM 648 C CA . ALA A 1 84 ? -7.651 -3.012 -11.920 1.00 76.81 84 ALA A CA 1
ATOM 649 C C . ALA A 1 84 ? -8.591 -2.242 -10.992 1.00 76.81 84 ALA A C 1
ATOM 651 O O . ALA A 1 84 ? -9.585 -1.661 -11.424 1.00 76.81 84 ALA A O 1
ATOM 652 N N . HIS A 1 85 ? -8.285 -2.269 -9.699 1.00 82.31 85 HIS A N 1
ATOM 653 C CA . HIS A 1 85 ? -8.886 -1.329 -8.766 1.00 82.31 85 HIS A CA 1
ATOM 654 C C . HIS A 1 85 ? -8.375 0.075 -9.061 1.00 82.31 85 HIS A C 1
ATOM 656 O O . HIS A 1 85 ? -7.171 0.248 -9.262 1.00 82.31 85 HIS A O 1
ATOM 662 N N . ASP A 1 86 ? -9.263 1.063 -9.018 1.00 81.00 86 ASP A N 1
ATOM 663 C CA . ASP A 1 86 ? -8.837 2.454 -8.985 1.00 81.00 86 ASP A CA 1
ATOM 664 C C . ASP A 1 86 ? -8.326 2.780 -7.572 1.00 81.00 86 ASP A C 1
ATOM 666 O O . ASP A 1 86 ? -8.856 2.305 -6.560 1.00 81.00 86 ASP A O 1
ATOM 670 N N . LEU A 1 87 ? -7.291 3.613 -7.471 1.00 81.31 87 LEU A N 1
ATOM 671 C CA . LEU A 1 87 ? -6.874 4.172 -6.189 1.00 81.31 87 LEU A CA 1
ATOM 672 C C . LEU A 1 87 ? -8.027 4.915 -5.486 1.00 81.31 87 LEU A C 1
ATOM 674 O O . LEU A 1 87 ? -8.125 4.853 -4.256 1.00 81.31 87 LEU A O 1
ATOM 678 N N . ALA A 1 88 ? -8.897 5.592 -6.241 1.00 79.38 88 ALA A N 1
ATOM 679 C CA . ALA A 1 88 ? -10.061 6.304 -5.721 1.00 79.38 88 ALA A CA 1
ATOM 680 C C . ALA A 1 88 ? -11.029 5.373 -4.968 1.00 79.38 88 ALA A C 1
ATOM 682 O O . ALA A 1 88 ? -11.562 5.758 -3.920 1.00 79.38 88 ALA A O 1
ATOM 683 N N . ASP A 1 89 ? -11.171 4.115 -5.405 1.00 78.12 89 ASP A N 1
ATOM 684 C CA . ASP A 1 89 ? -12.038 3.118 -4.758 1.00 78.12 89 ASP A CA 1
ATOM 685 C C . ASP A 1 89 ? -11.589 2.792 -3.324 1.00 78.12 89 ASP A C 1
ATOM 687 O O . ASP A 1 89 ? -12.378 2.365 -2.475 1.00 78.12 89 ASP A O 1
ATOM 691 N N . LEU A 1 90 ? -10.315 3.029 -2.996 1.00 85.44 90 LEU A N 1
ATOM 692 C CA . LEU A 1 90 ? -9.783 2.788 -1.655 1.00 85.44 90 LEU A CA 1
ATOM 693 C C . LEU A 1 90 ? -10.147 3.888 -0.655 1.00 85.44 90 LEU A C 1
ATOM 695 O O . LEU A 1 90 ? -9.994 3.689 0.554 1.00 85.44 90 LEU A O 1
ATOM 699 N N . ALA A 1 91 ? -10.657 5.037 -1.105 1.00 84.81 91 ALA A N 1
ATOM 700 C CA . ALA A 1 91 ? -11.008 6.141 -0.216 1.00 84.81 91 ALA A CA 1
ATOM 701 C C . ALA A 1 91 ? -12.077 5.732 0.814 1.00 84.81 91 ALA A C 1
ATOM 703 O O . ALA A 1 91 ? -11.997 6.118 1.986 1.00 84.81 91 ALA A O 1
ATOM 704 N N . ALA A 1 92 ? -13.057 4.919 0.404 1.00 84.75 92 ALA A N 1
ATOM 705 C CA . ALA A 1 92 ? -14.081 4.385 1.300 1.00 84.75 92 ALA A CA 1
ATOM 706 C C . ALA A 1 92 ? -13.472 3.453 2.359 1.00 84.75 92 ALA A C 1
ATOM 708 O O . ALA A 1 92 ? -13.767 3.597 3.548 1.00 84.75 92 ALA A O 1
ATOM 709 N N . LEU A 1 93 ? -12.553 2.569 1.955 1.00 88.38 93 LEU A N 1
ATOM 710 C CA . LEU A 1 93 ? -11.817 1.700 2.874 1.00 88.38 93 LEU A CA 1
ATOM 711 C C . LEU A 1 93 ? -11.027 2.514 3.905 1.00 88.38 93 LEU A C 1
ATOM 713 O O . LEU A 1 93 ? -11.090 2.231 5.100 1.00 88.38 93 LEU A O 1
ATOM 717 N N . PHE A 1 94 ? -10.300 3.537 3.461 1.00 89.69 94 PHE A N 1
ATOM 718 C CA . PHE A 1 94 ? -9.477 4.364 4.340 1.00 89.69 94 PHE A CA 1
ATOM 719 C C . PHE A 1 94 ? -10.309 5.138 5.366 1.00 89.69 94 PHE A C 1
ATOM 721 O O . PHE A 1 94 ? -9.923 5.232 6.531 1.00 89.69 94 PHE A O 1
ATOM 728 N N . LYS A 1 95 ? -11.494 5.623 4.977 1.00 87.81 95 LYS A N 1
ATOM 729 C CA . LYS A 1 95 ? -12.455 6.221 5.917 1.00 87.81 95 LYS A CA 1
ATOM 730 C C . LYS A 1 95 ? -13.014 5.182 6.891 1.00 87.81 95 LYS A C 1
ATOM 732 O O . LYS A 1 95 ? -13.141 5.469 8.082 1.00 87.81 95 LYS A O 1
ATOM 737 N N . ALA A 1 96 ? -13.352 3.988 6.410 1.00 89.31 96 ALA A N 1
ATOM 738 C CA . ALA A 1 96 ? -13.951 2.926 7.213 1.00 89.31 96 ALA A CA 1
ATOM 739 C C . ALA A 1 96 ? -12.977 2.329 8.243 1.00 89.31 96 ALA A C 1
ATOM 741 O O . ALA A 1 96 ? -13.389 2.029 9.365 1.00 89.31 96 ALA A O 1
ATOM 742 N N . ALA A 1 97 ? -11.698 2.183 7.883 1.00 92.81 97 ALA A N 1
ATOM 743 C CA . ALA A 1 97 ? -10.692 1.426 8.627 1.00 92.81 97 ALA A CA 1
ATOM 744 C C . ALA A 1 97 ? -9.510 2.295 9.118 1.00 92.81 97 ALA A C 1
ATOM 746 O O . ALA A 1 97 ? -8.370 2.105 8.690 1.00 92.81 97 ALA A O 1
ATOM 747 N N . PRO A 1 98 ? -9.718 3.215 10.080 1.00 91.94 98 PRO A N 1
ATOM 748 C CA . PRO A 1 98 ? -8.677 4.148 10.542 1.00 91.94 98 PRO A CA 1
ATOM 749 C C . PRO A 1 98 ? -7.484 3.472 11.250 1.00 91.94 98 PRO A C 1
ATOM 751 O O . PRO A 1 98 ? -6.426 4.079 11.435 1.00 91.94 98 PRO A O 1
ATOM 754 N N . ASN A 1 99 ? -7.642 2.214 11.671 1.00 94.88 99 ASN A N 1
ATOM 755 C CA . ASN A 1 99 ? -6.614 1.426 12.355 1.00 94.88 99 ASN A CA 1
ATOM 756 C C . ASN A 1 99 ? -5.895 0.429 11.435 1.00 94.88 99 ASN A C 1
ATOM 758 O O . ASN A 1 99 ? -5.133 -0.409 11.932 1.00 94.88 99 ASN A O 1
ATOM 762 N N . LEU A 1 100 ? -6.099 0.533 10.117 1.00 96.38 100 LEU A N 1
ATOM 763 C CA . LEU A 1 100 ? -5.434 -0.313 9.134 1.00 96.38 100 LEU A CA 1
ATOM 764 C C . LEU A 1 100 ? -3.911 -0.170 9.255 1.00 96.38 100 LEU A C 1
ATOM 766 O O . LEU A 1 100 ? -3.380 0.939 9.297 1.00 96.38 100 LEU A O 1
ATOM 770 N N . LYS A 1 101 ? -3.212 -1.304 9.315 1.00 97.94 101 LYS A N 1
ATOM 771 C CA . LYS A 1 101 ? -1.753 -1.404 9.464 1.00 97.94 101 LYS A CA 1
ATOM 772 C C . LYS A 1 101 ? -1.069 -1.947 8.224 1.00 97.94 101 LYS A C 1
ATOM 774 O O . LYS A 1 101 ? 0.094 -1.613 7.995 1.00 97.94 101 LYS A O 1
ATOM 779 N N . LYS A 1 102 ? -1.774 -2.771 7.451 1.00 98.00 102 LYS A N 1
ATOM 780 C CA . LYS A 1 102 ? -1.257 -3.416 6.251 1.00 98.00 102 LYS A CA 1
ATOM 781 C C . LYS A 1 102 ? -2.291 -3.406 5.137 1.00 98.00 102 LYS A C 1
ATOM 783 O O . LYS A 1 102 ? -3.438 -3.794 5.355 1.00 98.00 102 LYS A O 1
ATOM 788 N N . LEU A 1 103 ? -1.843 -3.012 3.953 1.00 97.25 103 LEU A N 1
ATOM 789 C CA . LEU A 1 103 ? -2.611 -3.038 2.720 1.00 97.25 103 LEU A CA 1
ATOM 790 C C . LEU A 1 103 ? -1.844 -3.843 1.672 1.00 97.25 103 LEU A C 1
ATOM 792 O O . LEU A 1 103 ? -0.685 -3.552 1.380 1.00 97.25 103 LEU A O 1
ATOM 796 N N . SER A 1 104 ? -2.495 -4.851 1.111 1.00 95.62 104 SER A N 1
ATOM 797 C CA . SER A 1 104 ? -2.010 -5.624 -0.022 1.00 95.62 104 SER A CA 1
ATOM 798 C C . SER A 1 104 ? -3.051 -5.577 -1.135 1.00 95.62 104 SER A C 1
ATOM 800 O O . SER A 1 104 ? -4.225 -5.846 -0.886 1.00 95.62 104 SER A O 1
ATOM 802 N N . ILE A 1 105 ? -2.639 -5.180 -2.336 1.00 91.50 105 ILE A N 1
ATOM 803 C CA . ILE A 1 105 ? -3.521 -5.075 -3.501 1.00 91.50 105 ILE A CA 1
ATOM 804 C C . ILE A 1 105 ? -2.836 -5.706 -4.704 1.00 91.50 105 ILE A C 1
ATOM 806 O O . ILE A 1 105 ? -1.690 -5.389 -5.020 1.00 91.50 105 ILE A O 1
ATOM 810 N N . HIS A 1 106 ? -3.552 -6.593 -5.380 1.00 89.06 106 HIS A N 1
ATOM 811 C CA . HIS A 1 106 ? -3.153 -7.193 -6.641 1.00 89.06 106 HIS A CA 1
ATOM 812 C C . HIS A 1 106 ? -4.103 -6.721 -7.747 1.00 89.06 106 HIS A C 1
ATOM 814 O O . HIS A 1 106 ? -5.284 -7.066 -7.719 1.00 89.06 106 HIS A O 1
ATOM 820 N N . GLY A 1 107 ? -3.591 -5.944 -8.699 1.00 86.12 107 GLY A N 1
ATOM 821 C CA . GLY A 1 107 ? -4.391 -5.249 -9.705 1.00 86.12 107 GLY A CA 1
ATOM 822 C C . GLY A 1 107 ? -4.840 -3.873 -9.230 1.00 86.12 107 GLY A C 1
ATOM 823 O O . GLY A 1 107 ? -5.968 -3.719 -8.767 1.00 86.12 107 GLY A O 1
ATOM 824 N N . LEU A 1 108 ? -3.947 -2.884 -9.319 1.00 86.69 108 LEU A N 1
ATOM 825 C CA . LEU A 1 108 ? -4.220 -1.477 -8.993 1.00 86.69 108 LEU A CA 1
ATOM 826 C C . LEU A 1 108 ? -3.755 -0.586 -10.152 1.00 86.69 108 LEU A C 1
ATOM 828 O O . LEU A 1 108 ? -2.599 -0.687 -10.566 1.00 86.69 108 LEU A O 1
ATOM 832 N N . SER A 1 109 ? -4.616 0.298 -10.639 1.00 82.12 109 SER A N 1
ATOM 833 C CA . SER A 1 109 ? -4.266 1.316 -11.628 1.00 82.12 109 SER A CA 1
ATOM 834 C C . SER A 1 109 ? -4.307 2.706 -10.996 1.00 82.12 109 SER A C 1
ATOM 836 O O . SER A 1 109 ? -5.091 2.993 -10.089 1.00 82.12 109 SER A O 1
ATOM 838 N N . GLY A 1 110 ? -3.400 3.569 -11.443 1.00 72.69 110 GLY A N 1
ATOM 839 C CA . GLY A 1 110 ? -3.591 5.009 -11.378 1.00 72.69 110 GLY A CA 1
ATOM 840 C C . GLY A 1 110 ? -4.442 5.446 -12.562 1.00 72.69 110 GLY A C 1
ATOM 841 O O . GLY A 1 110 ? -4.408 4.788 -13.597 1.00 72.69 110 GLY A O 1
ATOM 842 N N . ASP A 1 111 ? -5.201 6.520 -12.378 1.00 65.44 111 ASP A N 1
ATOM 843 C CA . ASP A 1 111 ? -6.108 7.051 -13.394 1.00 65.44 111 ASP A CA 1
ATOM 844 C C . ASP A 1 111 ? -5.412 7.255 -14.757 1.00 65.44 111 ASP A C 1
ATOM 846 O O . ASP A 1 111 ? -4.249 7.682 -14.818 1.00 65.44 111 ASP A O 1
ATOM 850 N N . ASP A 1 112 ? -6.129 6.873 -15.816 1.00 53.72 112 ASP A N 1
ATOM 851 C CA . ASP A 1 112 ? -5.677 6.786 -17.214 1.00 53.72 112 ASP A CA 1
ATOM 852 C C . ASP A 1 112 ? -5.735 8.127 -17.943 1.00 53.72 112 ASP A C 1
ATOM 854 O O . ASP A 1 112 ? -5.126 8.301 -19.003 1.00 53.72 112 ASP A O 1
ATOM 858 N N . GLU A 1 113 ? -6.510 9.070 -17.418 1.00 51.75 113 GLU A N 1
ATOM 859 C CA . GLU A 1 113 ? -6.779 10.306 -18.128 1.00 51.75 113 GLU A CA 1
ATOM 860 C C . GLU A 1 113 ? -5.649 11.317 -17.890 1.00 51.75 113 GLU A C 1
ATOM 862 O O . GLU A 1 113 ? -5.105 11.444 -16.788 1.00 51.75 113 GLU A O 1
ATOM 867 N N . GLU A 1 114 ? -5.253 12.009 -18.971 1.00 47.53 114 GLU A N 1
ATOM 868 C CA . GLU A 1 114 ? -4.346 13.164 -18.934 1.00 47.53 114 GLU A CA 1
ATOM 869 C C . GLU A 1 114 ? -4.618 14.021 -17.701 1.00 47.53 114 GLU A C 1
ATOM 871 O O . GLU A 1 114 ? -5.783 14.120 -17.341 1.00 47.53 114 GLU A O 1
ATOM 876 N N . PRO A 1 115 ? -3.609 14.676 -17.088 1.00 42.72 115 PRO A N 1
ATOM 877 C CA . PRO A 1 115 ? -3.777 15.426 -15.847 1.00 42.72 115 PRO A CA 1
ATOM 878 C C . PRO A 1 115 ? -4.941 16.415 -15.957 1.00 42.72 115 PRO A C 1
ATOM 880 O O . PRO A 1 115 ? -4.789 17.558 -16.394 1.00 42.72 115 PRO A O 1
ATOM 883 N N . VAL A 1 116 ? -6.118 15.952 -15.551 1.00 42.34 116 VAL A N 1
ATOM 884 C CA . VAL A 1 116 ? -7.294 16.762 -15.325 1.00 42.34 116 VAL A CA 1
ATOM 885 C C . VAL A 1 116 ? -6.917 17.621 -14.119 1.00 42.34 116 VAL A C 1
ATOM 887 O O . VAL A 1 116 ? -6.095 17.208 -13.299 1.00 42.34 116 VAL A O 1
ATOM 890 N N . GLY A 1 117 ? -7.323 18.891 -14.124 1.00 45.75 117 GLY A N 1
ATOM 891 C CA . GLY A 1 117 ? -6.644 19.950 -13.367 1.00 45.75 117 GLY A CA 1
ATOM 892 C C . GLY A 1 117 ? -6.537 19.720 -11.850 1.00 45.75 117 GLY A C 1
ATOM 893 O O . GLY A 1 117 ? -6.925 18.693 -11.312 1.00 45.75 117 GLY A O 1
ATOM 894 N N . ASP A 1 118 ? -6.038 20.719 -11.115 1.00 49.00 118 ASP A N 1
ATOM 895 C CA . ASP A 1 118 ? -5.829 20.660 -9.648 1.00 49.00 118 ASP A CA 1
ATOM 896 C C . ASP A 1 118 ? -7.041 20.152 -8.815 1.00 49.00 118 ASP A C 1
ATOM 898 O O . ASP A 1 118 ? -6.875 19.795 -7.643 1.00 49.00 118 ASP A O 1
ATOM 902 N N . ASP A 1 119 ? -8.228 20.089 -9.424 1.00 47.97 119 ASP A N 1
ATOM 903 C CA . ASP A 1 119 ? -9.478 19.553 -8.898 1.00 47.97 119 ASP A CA 1
ATOM 904 C C . ASP A 1 119 ? -9.660 18.021 -9.036 1.00 47.97 119 ASP A C 1
ATOM 906 O O . ASP A 1 119 ? -10.669 17.542 -8.553 1.00 47.97 119 ASP A O 1
ATOM 910 N N . ASP A 1 120 ? -8.738 17.209 -9.571 1.00 47.59 120 ASP A N 1
ATOM 911 C CA . ASP A 1 120 ? -8.911 15.732 -9.667 1.00 47.59 120 ASP A CA 1
ATOM 912 C C . ASP A 1 120 ? -7.881 14.930 -8.853 1.00 47.59 120 ASP A C 1
ATOM 914 O O . ASP A 1 120 ? -7.233 13.980 -9.294 1.00 47.59 120 ASP A O 1
ATOM 918 N N . ARG A 1 121 ? -7.717 15.294 -7.576 1.00 56.19 121 ARG A N 1
ATOM 919 C CA . ARG A 1 121 ? -7.025 14.411 -6.624 1.00 56.19 121 ARG A CA 1
ATOM 920 C C . ARG A 1 121 ? -7.903 13.176 -6.367 1.00 56.19 121 ARG A C 1
ATOM 922 O O . ARG A 1 121 ? -8.922 13.279 -5.700 1.00 56.19 121 ARG A O 1
ATOM 929 N N . LEU A 1 122 ? -7.489 11.998 -6.828 1.00 59.50 122 LEU A N 1
ATOM 930 C CA . LEU A 1 122 ? -8.161 10.706 -6.582 1.00 59.50 122 LEU A CA 1
ATOM 931 C C . LEU A 1 122 ? -8.363 10.426 -5.087 1.00 59.50 122 LEU A C 1
ATOM 933 O O . LEU A 1 122 ? -9.373 9.879 -4.651 1.00 59.50 122 LEU A O 1
ATOM 937 N N . LEU A 1 123 ? -7.406 10.878 -4.275 1.00 60.66 123 LEU A N 1
ATOM 938 C CA . LEU A 1 123 ? -7.538 10.975 -2.825 1.00 60.66 123 LEU A CA 1
ATOM 939 C C . LEU A 1 123 ? -7.832 12.431 -2.436 1.00 60.66 123 LEU A C 1
ATOM 941 O O . LEU A 1 123 ? -7.062 13.072 -1.719 1.00 60.66 123 LEU A O 1
ATOM 945 N N . GLN A 1 124 ? -8.920 12.994 -2.967 1.00 47.47 124 GLN A N 1
ATOM 946 C CA . GLN A 1 124 ? -9.333 14.363 -2.685 1.00 47.47 124 GLN A CA 1
ATOM 947 C C . GLN A 1 124 ? -9.678 14.496 -1.201 1.00 47.47 124 GLN A C 1
ATOM 949 O O . GLN A 1 124 ? -10.582 13.851 -0.663 1.00 47.47 124 GLN A O 1
ATOM 954 N N . GLY A 1 125 ? -8.941 15.385 -0.551 1.00 46.22 125 GLY A N 1
ATOM 955 C CA . GLY A 1 125 ? -9.217 15.859 0.787 1.00 46.22 125 GLY A CA 1
ATOM 956 C C . GLY A 1 125 ? -7.992 15.745 1.669 1.00 46.22 125 GLY A C 1
ATOM 957 O O . GLY A 1 125 ? -7.488 14.654 1.931 1.00 46.22 125 GLY A O 1
ATOM 958 N N . ASP A 1 126 ? -7.620 16.873 2.261 1.00 47.09 126 ASP A N 1
ATOM 959 C CA . ASP A 1 126 ? -6.823 16.991 3.485 1.00 47.09 126 ASP A CA 1
ATOM 960 C C . ASP A 1 126 ? -7.477 16.259 4.696 1.00 47.09 126 ASP A C 1
ATOM 962 O O . ASP A 1 126 ? -7.384 16.693 5.841 1.00 47.09 126 ASP A O 1
ATOM 966 N N . THR A 1 127 ? -8.218 15.170 4.460 1.00 61.09 127 THR A N 1
ATOM 967 C CA . THR A 1 127 ? -9.137 14.496 5.383 1.00 61.09 127 THR A CA 1
ATOM 968 C C . THR A 1 127 ? -8.844 13.000 5.526 1.00 61.09 127 THR A C 1
ATOM 970 O O . THR A 1 127 ? -9.173 12.433 6.566 1.00 61.09 127 THR A O 1
ATOM 973 N N . ILE A 1 128 ? -8.216 12.342 4.540 1.00 76.75 128 ILE A N 1
ATOM 974 C CA . ILE A 1 128 ? -7.880 10.911 4.635 1.00 76.75 128 ILE A CA 1
ATOM 975 C C . ILE A 1 128 ? -6.395 10.757 4.967 1.00 76.75 128 ILE A C 1
ATOM 977 O O . ILE A 1 128 ? -5.533 10.818 4.095 1.00 76.75 128 ILE A O 1
ATOM 981 N N . ILE A 1 129 ? -6.101 10.553 6.253 1.00 87.69 129 ILE A N 1
ATOM 982 C CA . ILE A 1 129 ? -4.749 10.272 6.742 1.00 87.69 129 ILE A CA 1
ATOM 983 C C . ILE A 1 129 ? -4.743 8.908 7.428 1.00 87.69 129 ILE A C 1
ATOM 985 O O . ILE A 1 129 ? -5.293 8.729 8.516 1.00 87.69 129 ILE A O 1
ATOM 989 N N . MET A 1 130 ? -4.043 7.956 6.822 1.00 92.25 130 MET A N 1
ATOM 990 C CA . MET A 1 130 ? -3.832 6.610 7.341 1.00 92.25 130 MET A CA 1
ATOM 991 C C . MET A 1 130 ? -2.673 6.604 8.340 1.00 92.25 130 MET A C 1
ATOM 993 O O . MET A 1 130 ? -1.583 6.097 8.079 1.00 92.25 130 MET A O 1
ATOM 997 N N . ALA A 1 131 ? -2.917 7.170 9.525 1.00 92.38 131 ALA A N 1
ATOM 998 C CA . ALA A 1 131 ? -1.916 7.353 10.585 1.00 92.38 131 ALA A CA 1
ATOM 999 C C . ALA A 1 131 ? -1.358 6.040 11.182 1.00 92.38 131 ALA A C 1
ATOM 1001 O O . ALA A 1 131 ? -0.384 6.052 11.945 1.00 92.38 131 ALA A O 1
ATOM 1002 N N . ASN A 1 132 ? -1.945 4.897 10.825 1.00 96.25 132 ASN A N 1
ATOM 1003 C CA . ASN A 1 132 ? -1.559 3.577 11.317 1.00 96.25 132 ASN A CA 1
ATOM 1004 C C . ASN A 1 132 ? -1.012 2.641 10.232 1.00 96.25 132 ASN A C 1
ATOM 1006 O O . ASN A 1 132 ? -0.432 1.616 10.586 1.00 96.25 132 ASN A O 1
ATOM 1010 N N . LEU A 1 133 ? -1.119 2.998 8.948 1.00 97.56 133 LEU A N 1
ATOM 1011 C CA . LEU A 1 133 ? -0.729 2.120 7.845 1.00 97.56 133 LEU A CA 1
ATOM 1012 C C . LEU A 1 133 ? 0.797 2.072 7.722 1.00 97.56 133 LEU A C 1
ATOM 1014 O O . LEU A 1 133 ? 1.437 3.069 7.402 1.00 97.56 133 LEU A O 1
ATOM 1018 N N . ARG A 1 134 ? 1.392 0.920 8.041 1.00 98.25 134 ARG A N 1
ATOM 1019 C CA . ARG A 1 134 ? 2.849 0.714 8.082 1.00 98.25 134 ARG A CA 1
ATOM 1020 C C . ARG A 1 134 ? 3.375 -0.029 6.863 1.00 98.25 134 ARG A C 1
ATOM 1022 O O . ARG A 1 134 ? 4.525 0.188 6.490 1.00 98.25 134 ARG A O 1
ATOM 1029 N N . GLU A 1 135 ? 2.556 -0.881 6.258 1.00 98.69 135 GLU A N 1
ATOM 1030 C CA . GLU A 1 135 ? 2.962 -1.721 5.134 1.00 98.69 135 GLU A CA 1
ATOM 1031 C C . GLU A 1 135 ? 1.999 -1.582 3.956 1.00 98.69 135 GLU A C 1
ATOM 1033 O O . GLU A 1 135 ? 0.790 -1.758 4.111 1.00 98.69 135 GLU A O 1
ATOM 1038 N N . ILE A 1 136 ? 2.560 -1.312 2.779 1.00 98.19 136 ILE A N 1
ATOM 1039 C CA . ILE A 1 136 ? 1.856 -1.301 1.497 1.00 98.19 136 ILE A CA 1
ATOM 1040 C C . ILE A 1 136 ? 2.553 -2.298 0.567 1.00 98.19 136 ILE A C 1
ATOM 1042 O O . ILE A 1 136 ? 3.776 -2.266 0.426 1.00 98.19 136 ILE A O 1
ATOM 1046 N N . ASP A 1 137 ? 1.782 -3.191 -0.045 1.00 97.56 137 ASP A N 1
ATOM 1047 C CA . ASP A 1 137 ? 2.247 -4.176 -1.025 1.00 97.56 137 ASP A CA 1
ATOM 1048 C C . ASP A 1 137 ? 1.308 -4.162 -2.230 1.00 97.56 137 ASP A C 1
ATOM 1050 O O . ASP A 1 137 ? 0.170 -4.616 -2.147 1.00 97.56 137 ASP A O 1
ATOM 1054 N N . ILE A 1 138 ? 1.768 -3.583 -3.329 1.00 93.88 138 ILE A N 1
ATOM 1055 C CA . ILE A 1 138 ? 0.994 -3.407 -4.552 1.00 93.88 138 ILE A CA 1
ATOM 1056 C C . ILE A 1 138 ? 1.637 -4.262 -5.638 1.00 93.88 138 ILE A C 1
ATOM 1058 O O . ILE A 1 138 ? 2.845 -4.198 -5.853 1.00 93.88 138 ILE A O 1
ATOM 1062 N N . ARG A 1 139 ? 0.844 -5.086 -6.316 1.00 90.44 139 ARG A N 1
ATOM 1063 C CA . ARG A 1 139 ? 1.321 -6.024 -7.336 1.00 90.44 139 ARG A CA 1
ATOM 1064 C C . ARG A 1 139 ? 0.432 -5.989 -8.557 1.00 90.44 139 ARG A C 1
ATOM 1066 O O . ARG A 1 139 ? -0.752 -5.695 -8.423 1.00 90.44 139 ARG A O 1
ATOM 1073 N N . ALA A 1 140 ? 0.996 -6.371 -9.700 1.00 86.12 140 ALA A N 1
ATOM 1074 C CA . ALA A 1 140 ? 0.300 -6.330 -10.978 1.00 86.12 140 ALA A CA 1
ATOM 1075 C C . ALA A 1 140 ? -0.384 -4.964 -11.175 1.00 86.12 140 ALA A C 1
ATOM 1077 O O . ALA A 1 140 ? -1.595 -4.887 -11.358 1.00 86.12 140 ALA A O 1
ATOM 1078 N N . ALA A 1 141 ? 0.389 -3.890 -11.008 1.00 85.62 141 ALA A N 1
ATOM 1079 C CA . ALA A 1 141 ? -0.124 -2.532 -10.969 1.00 85.62 141 ALA A CA 1
ATOM 1080 C C . ALA A 1 141 ? 0.569 -1.614 -11.974 1.00 85.62 141 ALA A C 1
ATOM 1082 O O . ALA A 1 141 ? 1.701 -1.865 -12.394 1.00 85.62 141 ALA A O 1
ATOM 1083 N N . ALA A 1 142 ? -0.101 -0.506 -12.278 1.00 85.69 142 ALA A N 1
ATOM 1084 C CA . ALA A 1 142 ? 0.473 0.611 -13.007 1.00 85.69 142 ALA A CA 1
ATOM 1085 C C . ALA A 1 142 ? 0.109 1.916 -12.303 1.00 85.69 142 ALA A C 1
ATOM 1087 O O . ALA A 1 142 ? -1.039 2.347 -12.324 1.00 85.69 142 ALA A O 1
ATOM 1088 N N . LEU A 1 143 ? 1.084 2.522 -11.626 1.00 86.62 143 LEU A N 1
ATOM 1089 C CA . LEU A 1 143 ? 0.907 3.800 -10.942 1.00 86.62 143 LEU A CA 1
ATOM 1090 C C . LEU A 1 143 ? 1.821 4.833 -11.582 1.00 86.62 143 LEU A C 1
ATOM 1092 O O . LEU A 1 143 ? 3.019 4.586 -11.699 1.00 86.62 143 LEU A O 1
ATOM 1096 N N . ASN A 1 144 ? 1.295 6.008 -11.911 1.00 86.00 144 ASN A N 1
ATOM 1097 C CA . ASN A 1 144 ? 2.120 7.153 -12.278 1.00 86.00 144 ASN A CA 1
ATOM 1098 C C . ASN A 1 144 ? 2.685 7.858 -11.019 1.00 86.00 144 ASN A C 1
ATOM 1100 O O . ASN A 1 144 ? 2.333 7.543 -9.873 1.00 86.00 144 ASN A O 1
ATOM 1104 N N . ALA A 1 145 ? 3.583 8.828 -11.216 1.00 87.50 145 ALA A N 1
ATOM 1105 C CA . ALA A 1 145 ? 4.248 9.530 -10.117 1.00 87.50 145 ALA A CA 1
ATOM 1106 C C . ALA A 1 145 ? 3.283 10.348 -9.236 1.00 87.50 145 ALA A C 1
ATOM 1108 O O . ALA A 1 145 ? 3.493 10.456 -8.024 1.00 87.50 145 ALA A O 1
ATOM 1109 N N . SER A 1 146 ? 2.216 10.902 -9.823 1.00 86.81 146 SER A N 1
ATOM 1110 C CA . SER A 1 146 ? 1.179 11.648 -9.098 1.00 86.81 146 SER A CA 1
ATOM 1111 C C . SER A 1 146 ? 0.386 10.723 -8.178 1.00 86.81 146 SER A C 1
ATOM 1113 O O . SER A 1 146 ? 0.255 11.001 -6.985 1.00 86.81 146 SER A O 1
ATOM 1115 N N . THR A 1 147 ? -0.060 9.574 -8.689 1.00 86.62 147 THR A N 1
ATOM 1116 C CA . THR A 1 147 ? -0.776 8.547 -7.924 1.00 86.62 147 THR A CA 1
ATOM 1117 C C . THR A 1 147 ? 0.070 8.034 -6.756 1.00 86.62 147 THR A C 1
ATOM 1119 O O . THR A 1 147 ? -0.422 7.921 -5.630 1.00 86.62 147 THR A O 1
ATOM 1122 N N . LEU A 1 148 ? 1.371 7.803 -6.977 1.00 91.44 148 LEU A N 1
ATOM 1123 C CA . LEU A 1 148 ? 2.304 7.433 -5.910 1.00 91.44 148 LEU A CA 1
ATOM 1124 C C . LEU A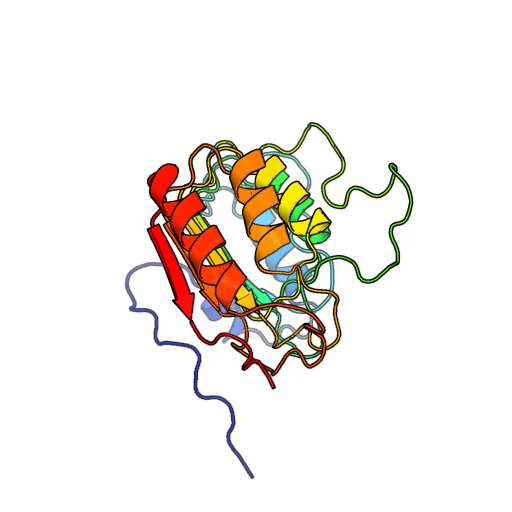 1 148 ? 2.450 8.543 -4.850 1.00 91.44 148 LEU A C 1
ATOM 1126 O O . LEU A 1 148 ? 2.485 8.243 -3.652 1.00 91.44 148 LEU A O 1
ATOM 1130 N N . ASP A 1 149 ? 2.528 9.816 -5.259 1.00 91.44 149 ASP A N 1
ATOM 1131 C CA . ASP A 1 149 ? 2.618 10.948 -4.324 1.00 91.44 149 ASP A CA 1
ATOM 1132 C C . ASP A 1 149 ? 1.359 11.069 -3.470 1.00 91.44 149 ASP A C 1
ATOM 1134 O O . ASP A 1 149 ? 1.471 11.231 -2.253 1.00 91.44 149 ASP A O 1
ATOM 1138 N N . GLN A 1 150 ? 0.179 10.922 -4.078 1.00 88.94 150 GLN A N 1
ATOM 1139 C CA . GLN A 1 150 ? -1.103 10.933 -3.376 1.00 88.94 150 GLN A CA 1
ATOM 1140 C C . GLN A 1 150 ? -1.183 9.800 -2.348 1.00 88.94 150 GLN A C 1
ATOM 1142 O O . GLN A 1 150 ? -1.466 10.056 -1.174 1.00 88.94 150 GLN A O 1
ATOM 1147 N N . LEU A 1 151 ? -0.848 8.568 -2.747 1.00 91.38 151 LEU A N 1
ATOM 1148 C CA . LEU A 1 151 ? -0.850 7.408 -1.857 1.00 91.38 151 LEU A CA 1
ATOM 1149 C C . LEU A 1 151 ? 0.080 7.611 -0.650 1.00 91.38 151 LEU A C 1
ATOM 1151 O O . LEU A 1 151 ? -0.331 7.415 0.496 1.00 91.38 151 LEU A O 1
ATOM 1155 N N . LEU A 1 152 ? 1.325 8.041 -0.877 1.00 93.12 152 LEU A N 1
ATOM 1156 C CA . LEU A 1 152 ? 2.285 8.259 0.212 1.00 93.12 152 LEU A CA 1
ATOM 1157 C C . LEU A 1 152 ? 1.974 9.509 1.044 1.00 93.12 152 LEU A C 1
ATOM 1159 O O . LEU A 1 152 ? 2.335 9.559 2.220 1.00 93.12 152 LEU A O 1
ATOM 1163 N N . SER A 1 153 ? 1.286 10.502 0.479 1.00 91.25 153 SER A N 1
ATOM 1164 C CA . SER A 1 153 ? 0.781 11.651 1.233 1.00 91.25 153 SER A CA 1
ATOM 1165 C C . SER A 1 153 ? -0.337 11.241 2.195 1.00 91.25 153 SER A C 1
ATOM 1167 O O . SER A 1 153 ? -0.337 11.677 3.346 1.00 91.25 153 SER A O 1
ATOM 1169 N N . ALA A 1 154 ? -1.243 10.357 1.766 1.00 90.56 154 ALA A N 1
ATOM 1170 C CA . ALA A 1 154 ? -2.291 9.800 2.622 1.00 90.56 154 ALA A CA 1
ATOM 1171 C C . ALA A 1 154 ? -1.732 8.854 3.701 1.00 90.56 154 ALA A C 1
ATOM 1173 O O . ALA A 1 154 ? -2.348 8.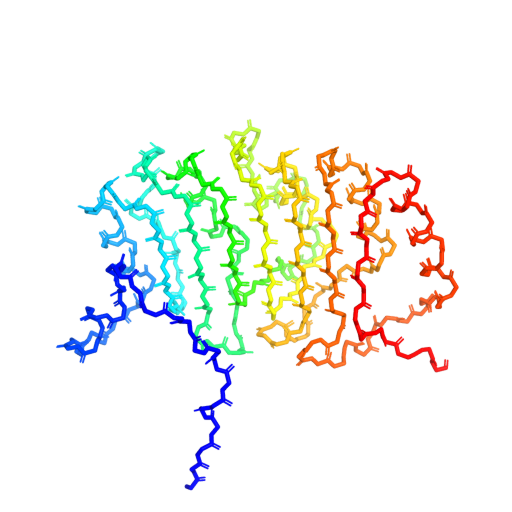677 4.751 1.00 90.56 154 ALA A O 1
ATOM 1174 N N . CYS A 1 155 ? -0.550 8.272 3.483 1.00 94.00 155 CYS A N 1
ATOM 1175 C CA . CYS A 1 155 ? 0.041 7.254 4.353 1.00 94.00 155 CYS A CA 1
ATOM 1176 C C . CYS A 1 155 ? 1.416 7.699 4.909 1.00 94.00 155 CYS A C 1
ATOM 1178 O O . CYS A 1 155 ? 2.441 7.074 4.625 1.00 94.00 155 CYS A O 1
ATOM 1180 N N . PRO A 1 156 ? 1.483 8.759 5.742 1.00 94.00 156 PRO A N 1
ATOM 1181 C CA . PRO A 1 156 ? 2.741 9.438 6.104 1.00 94.00 156 PRO A CA 1
ATOM 1182 C C . PRO A 1 156 ? 3.701 8.619 6.987 1.00 94.00 156 PRO A C 1
ATOM 1184 O O . PRO A 1 156 ? 4.834 9.025 7.252 1.00 94.00 156 PRO A O 1
ATOM 1187 N N . VAL A 1 157 ? 3.236 7.482 7.488 1.00 96.81 157 VAL A N 1
ATOM 1188 C CA . VAL A 1 157 ? 3.897 6.632 8.487 1.00 96.81 157 VAL A CA 1
ATOM 1189 C C . VAL A 1 157 ? 4.288 5.263 7.927 1.00 96.81 157 VAL A C 1
ATOM 1191 O O . VAL A 1 157 ? 4.672 4.382 8.694 1.00 96.81 157 VAL A O 1
ATOM 1194 N N . VAL A 1 158 ? 4.170 5.071 6.612 1.00 98.25 158 VAL A N 1
ATOM 1195 C CA . VAL A 1 158 ? 4.552 3.820 5.951 1.00 98.25 158 VAL A CA 1
ATOM 1196 C C . VAL A 1 158 ? 6.040 3.565 6.163 1.00 98.25 158 VAL A C 1
ATOM 1198 O O . VAL A 1 158 ? 6.881 4.436 5.936 1.00 98.25 158 VAL A O 1
ATOM 1201 N N . GLU A 1 159 ? 6.348 2.349 6.599 1.00 98.62 159 GLU A N 1
ATOM 1202 C CA . GLU A 1 159 ? 7.703 1.864 6.850 1.00 98.62 159 GLU A CA 1
ATOM 1203 C C . GLU A 1 159 ? 8.165 0.911 5.747 1.00 98.62 159 GLU A C 1
ATOM 1205 O O . GLU A 1 159 ? 9.357 0.862 5.434 1.00 98.62 159 GLU A O 1
ATOM 1210 N N . VAL A 1 160 ? 7.233 0.164 5.149 1.00 98.69 160 VAL A N 1
ATOM 1211 C CA . VAL A 1 160 ? 7.523 -0.816 4.104 1.00 98.69 160 VAL A CA 1
ATOM 1212 C C . VAL A 1 160 ? 6.632 -0.573 2.898 1.00 98.69 160 VAL A C 1
ATOM 1214 O O . VAL A 1 160 ? 5.407 -0.598 3.012 1.00 98.69 160 VAL A O 1
ATOM 1217 N N . PHE A 1 161 ? 7.258 -0.391 1.741 1.00 98.44 161 PHE A N 1
ATOM 1218 C CA . PHE A 1 161 ? 6.572 -0.256 0.464 1.00 98.44 161 PHE A CA 1
ATOM 1219 C C . PHE A 1 161 ? 7.076 -1.323 -0.507 1.00 98.44 161 PHE A C 1
ATOM 1221 O O . PHE A 1 161 ? 8.281 -1.449 -0.726 1.00 98.44 161 PHE A O 1
ATOM 1228 N N . ARG A 1 162 ? 6.164 -2.111 -1.071 1.00 97.75 162 ARG A N 1
ATOM 1229 C CA . ARG A 1 162 ? 6.465 -3.091 -2.114 1.00 97.75 162 ARG A CA 1
ATOM 1230 C C . ARG A 1 162 ? 5.625 -2.790 -3.340 1.00 97.75 162 ARG A C 1
ATOM 1232 O O . ARG A 1 162 ? 4.428 -2.551 -3.206 1.00 97.75 162 ARG A O 1
ATOM 1239 N N . TYR A 1 163 ? 6.260 -2.804 -4.501 1.00 94.12 163 TYR A N 1
ATOM 1240 C CA . TYR A 1 163 ? 5.610 -2.553 -5.777 1.00 94.12 163 TYR A CA 1
ATOM 1241 C C . TYR A 1 163 ? 6.073 -3.563 -6.819 1.00 94.12 163 TYR A C 1
ATOM 1243 O O . TYR A 1 163 ? 7.271 -3.793 -6.962 1.00 94.12 163 TYR A O 1
ATOM 1251 N N . ALA A 1 164 ? 5.133 -4.142 -7.553 1.00 90.12 164 ALA A N 1
ATOM 1252 C CA . ALA A 1 164 ? 5.403 -4.986 -8.704 1.00 90.12 164 ALA A CA 1
ATOM 1253 C C . ALA A 1 164 ? 4.510 -4.557 -9.876 1.00 90.12 164 ALA A C 1
ATOM 1255 O O . ALA A 1 164 ? 3.283 -4.558 -9.766 1.00 90.12 164 ALA A O 1
ATOM 1256 N N . SER A 1 165 ? 5.153 -4.169 -10.971 1.00 84.38 165 SER A N 1
ATOM 1257 C CA . SER A 1 165 ? 4.551 -3.596 -12.184 1.00 84.38 165 SER A CA 1
ATOM 1258 C C . SER A 1 165 ? 3.810 -4.606 -13.077 1.00 84.38 165 SER A C 1
ATOM 1260 O O . SER A 1 165 ? 3.980 -5.821 -12.955 1.00 84.38 165 SER A O 1
ATOM 1262 N N . GLY A 1 166 ? 3.022 -4.092 -14.026 1.00 75.88 166 GLY A N 1
ATOM 1263 C CA . GLY A 1 166 ? 2.438 -4.862 -15.134 1.00 75.88 166 GLY A CA 1
ATOM 1264 C C . GLY A 1 166 ? 1.177 -5.637 -14.750 1.00 75.88 166 GLY A C 1
ATOM 1265 O O . GLY A 1 166 ? 0.490 -5.284 -13.801 1.00 75.88 166 GLY A O 1
ATOM 1266 N N . GLY A 1 167 ? 0.855 -6.710 -15.473 1.00 71.19 167 GLY A N 1
ATOM 1267 C CA . GLY A 1 167 ? -0.255 -7.598 -15.122 1.00 71.19 167 GLY A CA 1
ATOM 1268 C C . GLY A 1 167 ? -1.609 -7.022 -15.509 1.00 71.19 167 GLY A C 1
ATOM 1269 O O . GLY A 1 167 ? -1.892 -6.919 -16.694 1.00 71.19 167 GLY A O 1
ATOM 1270 N N . SER A 1 168 ? -2.459 -6.674 -14.536 1.00 58.84 168 SER A N 1
ATOM 1271 C CA . SER A 1 168 ? -3.838 -6.291 -14.858 1.00 58.84 168 SER A CA 1
ATOM 1272 C C . SER A 1 168 ? -4.017 -4.870 -15.407 1.00 58.84 168 SER A C 1
ATOM 1274 O O . SER A 1 168 ? -5.126 -4.469 -15.747 1.00 58.84 168 SER A O 1
ATOM 1276 N N . ALA A 1 169 ? -2.911 -4.127 -15.490 1.00 58.62 169 ALA A N 1
ATOM 127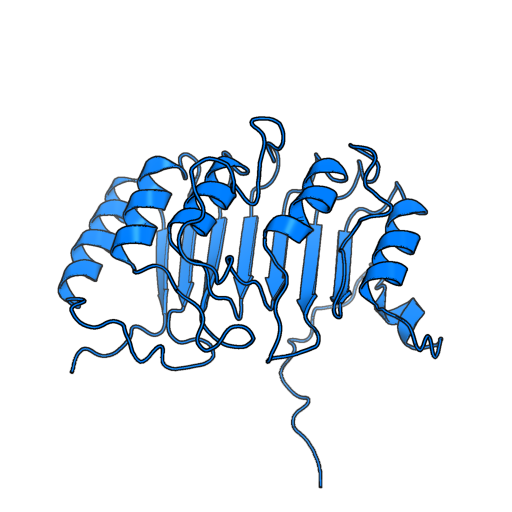7 C CA . ALA A 1 169 ? -2.829 -2.746 -15.951 1.00 58.62 169 ALA A CA 1
ATOM 1278 C C . ALA A 1 169 ? -1.756 -2.579 -17.051 1.00 58.62 169 ALA A C 1
ATOM 1280 O O . ALA A 1 169 ? -1.003 -1.604 -17.081 1.00 58.62 169 ALA A O 1
ATOM 1281 N N . VAL A 1 170 ? -1.611 -3.567 -17.938 1.00 57.22 170 VAL A N 1
ATOM 1282 C CA . VAL A 1 170 ? -0.712 -3.463 -19.102 1.00 57.22 170 VAL A CA 1
ATOM 1283 C C . VAL A 1 170 ? -1.223 -2.373 -20.052 1.00 57.22 170 VAL A C 1
ATOM 1285 O O . VAL A 1 170 ? -2.395 -2.369 -20.412 1.00 57.22 170 VAL A O 1
ATOM 1288 N N . GLY A 1 171 ? -0.344 -1.444 -20.445 1.00 57.34 171 GLY A N 1
ATOM 1289 C CA . GLY A 1 171 ? -0.673 -0.285 -21.293 1.00 57.34 171 GLY A CA 1
ATOM 1290 C C . GLY A 1 171 ? -0.930 1.027 -20.538 1.00 57.34 171 GLY A C 1
ATOM 1291 O O . GLY A 1 171 ? -1.000 2.075 -21.169 1.00 57.34 171 GLY A O 1
ATOM 1292 N N . TYR A 1 172 ? -1.011 0.981 -19.207 1.00 64.69 172 TYR A N 1
ATOM 1293 C CA . TYR A 1 172 ? -1.232 2.144 -18.342 1.00 64.69 172 TYR A CA 1
ATOM 1294 C C . TYR A 1 172 ? 0.085 2.868 -18.016 1.00 64.69 172 TYR A C 1
ATOM 1296 O O . TYR A 1 172 ? 1.146 2.241 -17.911 1.00 64.69 172 TYR A O 1
ATOM 1304 N N . CYS A 1 173 ? 0.017 4.183 -17.779 1.00 70.00 173 CYS A N 1
ATOM 1305 C CA . CYS A 1 173 ? 1.167 5.009 -17.399 1.00 70.00 173 CYS A CA 1
ATOM 1306 C C . CYS A 1 173 ? 1.801 4.550 -16.073 1.00 70.00 173 CYS A C 1
ATOM 1308 O O . CYS A 1 173 ? 1.128 4.412 -15.049 1.00 70.00 173 CYS A O 1
ATOM 1310 N N . GLN A 1 174 ? 3.127 4.385 -16.063 1.00 79.62 174 GLN A N 1
ATOM 1311 C CA . GLN A 1 174 ? 3.894 3.984 -14.880 1.00 79.62 174 GLN A CA 1
ATOM 1312 C C . GLN A 1 174 ? 4.971 5.011 -14.549 1.00 79.62 174 GLN A C 1
ATOM 1314 O O . GLN A 1 174 ? 5.567 5.601 -15.444 1.00 79.62 174 GLN A O 1
ATOM 1319 N N . PHE A 1 175 ? 5.244 5.205 -13.259 1.00 83.94 175 PHE A N 1
ATOM 1320 C CA . PHE A 1 175 ? 6.342 6.057 -12.827 1.00 83.94 175 PHE A CA 1
ATOM 1321 C C . PHE A 1 175 ? 7.691 5.481 -13.266 1.00 83.94 175 PHE A C 1
ATOM 1323 O O . PHE A 1 175 ? 7.929 4.270 -13.216 1.00 83.94 175 PHE A O 1
ATOM 1330 N N . HIS A 1 176 ? 8.621 6.370 -13.592 1.00 84.62 176 HIS A N 1
ATOM 1331 C CA . HIS A 1 176 ? 10.021 6.009 -13.754 1.00 84.62 176 HIS A CA 1
ATOM 1332 C C . HIS A 1 176 ? 10.718 5.852 -12.388 1.00 84.62 176 HIS A C 1
ATOM 1334 O O . HIS A 1 176 ? 10.305 6.457 -11.389 1.00 84.62 176 HIS A O 1
ATOM 1340 N N . PRO A 1 177 ? 11.844 5.115 -12.309 1.00 87.06 177 PRO A N 1
ATOM 1341 C CA . PRO A 1 177 ? 12.595 4.944 -11.063 1.00 87.06 177 PRO A CA 1
ATOM 1342 C C . PRO A 1 177 ? 13.045 6.268 -10.427 1.00 87.06 177 PRO A C 1
ATOM 1344 O O . PRO A 1 177 ? 13.060 6.395 -9.200 1.00 87.06 177 PRO A O 1
ATOM 1347 N N . GLY A 1 178 ? 13.387 7.268 -11.248 1.00 87.88 178 GLY A N 1
ATOM 1348 C CA . GLY A 1 178 ? 13.753 8.607 -10.780 1.00 87.88 178 GLY A CA 1
ATOM 1349 C C . GLY A 1 178 ? 12.586 9.344 -10.118 1.00 87.88 178 GLY A C 1
ATOM 1350 O O . GLY A 1 178 ? 12.748 9.918 -9.041 1.00 87.88 178 GLY A O 1
ATOM 1351 N N . GLU A 1 179 ? 11.390 9.256 -10.699 1.00 90.19 179 GLU A N 1
ATOM 1352 C CA . GLU A 1 179 ? 10.178 9.852 -10.130 1.00 90.19 179 GLU A CA 1
ATOM 1353 C C . GLU A 1 179 ? 9.781 9.159 -8.826 1.00 90.19 179 GLU A C 1
ATOM 1355 O O . GLU A 1 179 ? 9.487 9.820 -7.828 1.00 90.19 179 GLU A O 1
ATOM 1360 N N . MET A 1 180 ? 9.856 7.824 -8.797 1.00 93.38 180 MET A N 1
ATOM 1361 C CA . MET A 1 180 ? 9.661 7.036 -7.582 1.00 93.38 180 MET A CA 1
ATOM 1362 C C . MET A 1 180 ? 10.595 7.505 -6.469 1.00 93.38 180 MET A C 1
ATOM 1364 O O . MET A 1 180 ? 10.144 7.755 -5.347 1.00 93.38 180 MET A O 1
ATOM 1368 N N . ARG A 1 181 ? 11.895 7.647 -6.768 1.00 94.56 181 ARG A N 1
ATOM 1369 C CA . ARG A 1 181 ? 12.878 8.177 -5.820 1.00 94.56 181 ARG A CA 1
ATOM 1370 C C . ARG A 1 181 ? 12.424 9.538 -5.305 1.00 94.56 181 ARG A C 1
ATOM 1372 O O . ARG A 1 181 ? 12.339 9.712 -4.092 1.00 94.56 181 ARG A O 1
ATOM 1379 N N . ASP A 1 182 ? 12.123 10.484 -6.186 1.00 95.00 182 ASP A N 1
ATOM 1380 C CA . ASP A 1 182 ? 11.789 11.857 -5.797 1.00 95.00 182 ASP A CA 1
ATOM 1381 C C . ASP A 1 182 ? 10.562 11.916 -4.887 1.00 95.00 182 ASP A C 1
ATOM 1383 O O . ASP A 1 182 ? 10.593 12.544 -3.820 1.00 95.00 182 ASP A O 1
ATOM 1387 N N . VAL A 1 183 ? 9.509 11.185 -5.250 1.00 95.69 183 VAL A N 1
ATOM 1388 C CA . VAL A 1 183 ? 8.290 11.072 -4.449 1.00 95.69 183 VAL A CA 1
ATOM 1389 C C . VAL A 1 183 ? 8.586 10.425 -3.094 1.00 95.69 183 VAL A C 1
ATOM 1391 O O . VAL A 1 183 ? 8.206 10.969 -2.054 1.00 95.69 183 VAL A O 1
ATOM 1394 N N . MET A 1 184 ? 9.318 9.308 -3.057 1.00 96.56 184 MET A N 1
ATOM 1395 C CA . MET A 1 184 ? 9.645 8.614 -1.807 1.00 96.56 184 MET A CA 1
ATOM 1396 C C . MET A 1 184 ? 10.559 9.438 -0.894 1.00 96.56 184 MET A C 1
ATOM 1398 O O . MET A 1 184 ? 10.368 9.425 0.324 1.00 96.56 184 MET A O 1
ATOM 1402 N N . MET A 1 185 ? 11.514 10.200 -1.436 1.00 96.06 185 MET A N 1
ATOM 1403 C CA . MET A 1 185 ? 12.358 11.120 -0.659 1.00 96.06 185 MET A CA 1
ATOM 1404 C C . MET A 1 185 ? 11.549 12.281 -0.076 1.00 96.06 185 MET A C 1
ATOM 1406 O O . MET A 1 185 ? 11.762 12.698 1.075 1.00 96.06 185 MET A O 1
ATOM 1410 N N . ARG A 1 186 ? 10.573 12.779 -0.837 1.00 95.94 186 ARG A N 1
ATOM 1411 C CA . ARG A 1 186 ? 9.678 13.850 -0.404 1.00 95.94 186 ARG A CA 1
ATOM 1412 C C . ARG A 1 186 ? 8.682 13.378 0.656 1.00 95.94 186 ARG A C 1
ATOM 1414 O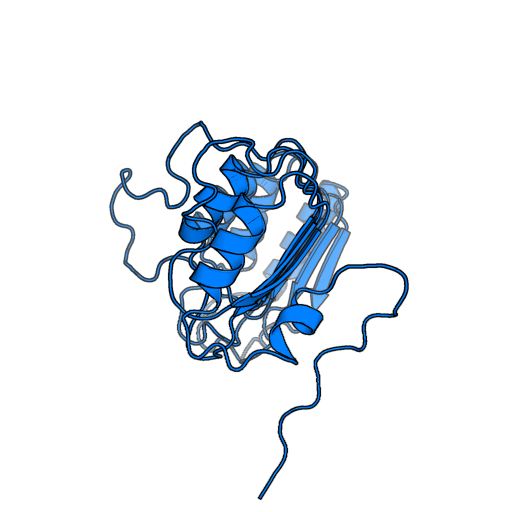 O . ARG A 1 186 ? 8.623 14.004 1.713 1.00 95.94 186 ARG A O 1
ATOM 1421 N N . ARG A 1 187 ? 7.945 12.291 0.411 1.00 94.00 187 ARG A N 1
ATOM 1422 C CA . ARG A 1 187 ? 6.792 11.845 1.221 1.00 94.00 187 ARG A CA 1
ATOM 1423 C C . ARG A 1 187 ? 7.116 10.751 2.237 1.00 94.00 187 ARG A C 1
ATOM 1425 O O . ARG A 1 187 ? 6.626 10.795 3.360 1.00 94.00 187 ARG A O 1
ATOM 1432 N N . GLY A 1 188 ? 7.984 9.803 1.894 1.00 93.38 188 GLY A N 1
ATOM 1433 C CA . GLY A 1 188 ? 8.276 8.616 2.701 1.00 93.38 188 GLY A CA 1
ATOM 1434 C C . GLY A 1 188 ? 9.231 8.878 3.865 1.00 93.38 188 GLY A C 1
ATOM 1435 O O . GLY A 1 188 ? 10.349 8.364 3.892 1.00 93.38 188 GLY A O 1
ATOM 1436 N N . LYS A 1 189 ? 8.850 9.722 4.829 1.00 94.94 189 LYS A N 1
ATOM 1437 C CA . LYS A 1 189 ? 9.732 10.107 5.948 1.00 94.94 189 LYS A CA 1
ATOM 1438 C C . LYS A 1 189 ? 10.032 8.966 6.922 1.00 94.94 189 LYS A C 1
ATOM 1440 O O . LYS A 1 189 ? 11.099 8.987 7.521 1.00 94.94 189 LYS A O 1
ATOM 1445 N N . GLN A 1 190 ? 9.134 7.989 7.031 1.00 97.56 190 GLN A N 1
ATOM 1446 C CA . GLN A 1 190 ? 9.273 6.818 7.905 1.00 97.56 190 GLN A CA 1
ATOM 1447 C C . GLN A 1 190 ? 9.686 5.539 7.160 1.00 97.56 190 GLN A C 1
ATOM 1449 O O . GLN A 1 190 ? 9.814 4.492 7.794 1.00 97.56 190 GLN A O 1
ATOM 1454 N N . LEU A 1 191 ? 9.902 5.609 5.839 1.00 98.31 191 LEU A N 1
ATOM 1455 C CA . LEU A 1 191 ? 10.280 4.440 5.046 1.00 98.31 191 LEU A CA 1
ATOM 1456 C C . LEU A 1 191 ? 11.587 3.839 5.568 1.00 98.31 191 LEU A C 1
ATOM 1458 O O . LEU A 1 191 ? 12.563 4.550 5.794 1.00 98.31 191 LEU A O 1
ATOM 1462 N N . LYS A 1 192 ? 11.585 2.517 5.726 1.00 98.31 192 LYS A N 1
ATOM 1463 C CA . LYS A 1 192 ? 12.734 1.694 6.123 1.00 98.31 192 LYS A CA 1
ATOM 1464 C C . LYS A 1 192 ? 13.104 0.704 5.032 1.00 98.31 192 LYS A C 1
ATOM 1466 O O . LYS A 1 192 ? 14.285 0.439 4.849 1.00 98.31 192 LYS A O 1
ATOM 1471 N N . ARG A 1 193 ? 12.112 0.174 4.312 1.00 98.50 193 ARG A N 1
ATOM 1472 C CA . ARG A 1 193 ? 12.322 -0.782 3.225 1.00 98.50 193 ARG A CA 1
ATOM 1473 C C . ARG A 1 193 ? 11.442 -0.468 2.026 1.00 98.50 193 ARG A C 1
ATOM 1475 O O . ARG A 1 193 ? 10.241 -0.241 2.169 1.00 98.50 193 ARG A O 1
ATOM 1482 N N . VAL A 1 194 ? 12.049 -0.521 0.852 1.00 98.00 194 VAL A N 1
ATOM 1483 C CA . VAL A 1 194 ? 11.389 -0.410 -0.442 1.00 98.00 194 VAL A CA 1
ATOM 1484 C C . VAL A 1 194 ? 11.823 -1.588 -1.305 1.00 98.00 194 VAL A C 1
ATOM 1486 O O . VAL A 1 194 ? 13.016 -1.845 -1.436 1.00 98.00 194 VAL A O 1
ATOM 1489 N N . ALA A 1 195 ? 10.860 -2.323 -1.855 1.00 96.88 195 ALA A N 1
ATOM 1490 C CA . ALA A 1 195 ? 11.111 -3.409 -2.798 1.00 96.88 195 ALA A CA 1
ATOM 1491 C C . ALA A 1 195 ? 10.328 -3.159 -4.086 1.00 96.88 195 ALA A C 1
ATOM 1493 O O . ALA A 1 195 ? 9.126 -2.893 -4.023 1.00 96.88 195 ALA A O 1
ATOM 1494 N N . VAL A 1 196 ? 10.999 -3.220 -5.232 1.00 92.56 196 VAL A N 1
ATOM 1495 C CA . VAL A 1 196 ? 10.400 -2.841 -6.513 1.00 92.56 196 VAL A CA 1
ATOM 1496 C C . VAL A 1 196 ? 10.739 -3.857 -7.589 1.00 92.56 196 VAL A C 1
ATOM 1498 O O . VAL A 1 196 ? 11.908 -4.190 -7.770 1.00 92.56 196 VAL A O 1
ATOM 1501 N N . ASP A 1 197 ? 9.717 -4.309 -8.306 1.00 89.50 197 ASP A N 1
ATOM 1502 C CA . ASP A 1 197 ? 9.837 -5.164 -9.482 1.00 89.50 197 ASP A CA 1
ATOM 1503 C C . ASP A 1 197 ? 9.251 -4.452 -10.707 1.00 89.50 197 ASP A C 1
ATOM 1505 O O . ASP A 1 197 ? 8.037 -4.238 -10.808 1.00 89.50 197 ASP A O 1
ATOM 1509 N N . PHE A 1 198 ? 10.119 -4.052 -11.632 1.00 80.81 198 PHE A N 1
ATOM 1510 C CA . PHE A 1 198 ? 9.740 -3.246 -12.795 1.00 80.81 198 PHE A CA 1
ATOM 1511 C C . PHE A 1 198 ? 9.398 -4.065 -14.044 1.00 80.81 198 PHE A C 1
ATOM 1513 O O . PHE A 1 198 ? 9.067 -3.479 -15.070 1.00 80.81 198 PHE A O 1
ATOM 1520 N N . MET A 1 199 ? 9.430 -5.399 -13.963 1.00 74.62 199 MET A N 1
ATOM 1521 C CA . MET A 1 199 ? 9.035 -6.273 -15.074 1.00 74.62 199 MET A CA 1
ATOM 1522 C C . MET A 1 199 ? 8.252 -7.504 -14.601 1.00 74.62 199 MET A C 1
ATOM 1524 O O . MET A 1 199 ? 8.401 -8.597 -15.146 1.00 74.62 199 MET A O 1
ATOM 1528 N N . TYR A 1 200 ? 7.445 -7.364 -13.549 1.00 60.84 200 TYR A N 1
ATOM 1529 C CA . TYR A 1 200 ? 6.823 -8.512 -12.883 1.00 60.84 200 TYR A CA 1
ATOM 1530 C C . TYR A 1 200 ? 5.846 -9.285 -13.783 1.00 60.84 200 TYR A C 1
ATOM 1532 O O . TYR A 1 200 ? 5.835 -10.517 -13.744 1.00 60.84 200 TYR A O 1
ATOM 1540 N N . ALA A 1 201 ? 5.033 -8.589 -14.580 1.00 55.12 201 ALA A N 1
ATOM 1541 C CA . ALA A 1 201 ? 4.000 -9.229 -15.394 1.00 55.12 201 ALA A CA 1
ATOM 1542 C C . ALA A 1 201 ? 3.863 -8.692 -16.830 1.00 55.12 201 ALA A C 1
ATOM 1544 O O . ALA A 1 201 ? 2.925 -9.090 -17.505 1.00 55.12 201 ALA A O 1
ATOM 1545 N N . ASP A 1 202 ? 4.780 -7.837 -17.295 1.00 58.00 202 ASP A N 1
ATOM 1546 C CA . ASP A 1 202 ? 5.099 -7.650 -18.719 1.00 58.00 202 ASP A CA 1
ATOM 1547 C C . ASP A 1 202 ? 6.288 -6.692 -18.893 1.00 58.00 202 ASP A C 1
ATOM 1549 O O . ASP A 1 202 ? 6.645 -5.946 -17.976 1.00 58.00 202 ASP A O 1
ATOM 1553 N N . ASN A 1 203 ? 6.912 -6.716 -20.075 1.00 50.81 203 ASN A N 1
ATOM 1554 C CA . ASN A 1 203 ? 7.917 -5.728 -20.458 1.00 50.81 203 ASN A CA 1
ATOM 1555 C C . ASN A 1 203 ? 7.205 -4.393 -20.709 1.00 50.81 203 ASN A C 1
ATOM 1557 O O . ASN A 1 203 ? 6.569 -4.231 -21.746 1.00 50.81 203 ASN A O 1
ATOM 1561 N N . CYS A 1 204 ? 7.319 -3.427 -19.800 1.00 53.06 204 CYS A N 1
ATOM 1562 C CA . CYS A 1 204 ? 6.965 -2.046 -20.119 1.00 53.06 204 CYS A CA 1
ATOM 1563 C C . CYS A 1 204 ? 7.888 -1.578 -21.258 1.00 53.06 204 CYS A C 1
ATOM 1565 O O . CYS A 1 204 ? 9.070 -1.326 -21.028 1.00 53.06 204 CYS A O 1
ATOM 1567 N N . GLU A 1 205 ? 7.382 -1.549 -22.495 1.00 50.34 205 GLU A N 1
ATOM 1568 C CA . GLU A 1 205 ? 8.195 -1.283 -23.693 1.00 50.34 205 GLU A CA 1
ATOM 1569 C C . GLU A 1 205 ? 8.667 0.180 -23.796 1.00 50.34 205 GLU A C 1
ATOM 1571 O O . GLU A 1 205 ? 9.565 0.464 -24.581 1.00 50.34 205 GLU A O 1
ATOM 1576 N N . GLU A 1 206 ? 8.149 1.094 -22.968 1.00 52.97 206 GLU A N 1
ATOM 1577 C CA . GLU A 1 206 ? 8.341 2.544 -23.130 1.00 52.97 206 GLU A CA 1
ATOM 1578 C C . GLU A 1 206 ? 9.024 3.215 -21.929 1.00 52.97 206 GLU A C 1
ATOM 1580 O O . GLU A 1 206 ? 8.548 4.202 -21.373 1.00 52.97 206 GLU A O 1
ATOM 1585 N N . TRP A 1 207 ? 10.178 2.700 -21.503 1.00 61.62 207 TRP A N 1
ATOM 1586 C CA . TRP A 1 207 ? 11.102 3.475 -20.660 1.00 61.62 207 TRP A CA 1
ATOM 1587 C C . TRP A 1 207 ? 12.218 4.093 -21.503 1.00 61.62 207 TRP A C 1
ATOM 1589 O O . TRP A 1 207 ? 13.407 3.974 -21.192 1.00 61.62 207 TRP A O 1
ATOM 1599 N N . ASP A 1 208 ? 11.828 4.733 -22.605 1.00 55.56 208 ASP A N 1
ATOM 1600 C CA . ASP A 1 208 ? 12.760 5.394 -23.508 1.00 55.56 208 ASP A CA 1
ATOM 1601 C C . ASP A 1 208 ? 13.529 6.499 -22.768 1.00 55.56 208 ASP A C 1
ATOM 1603 O O . ASP A 1 208 ? 12.953 7.427 -22.200 1.00 55.56 208 ASP A O 1
ATOM 1607 N N . GLY A 1 209 ? 14.862 6.401 -22.778 1.00 56.25 209 GLY A N 1
ATOM 1608 C CA . GLY A 1 209 ? 15.757 7.422 -22.225 1.00 56.25 209 GLY A CA 1
ATOM 1609 C C . GLY A 1 209 ? 16.195 7.221 -20.773 1.00 56.25 209 GLY A C 1
ATOM 1610 O O . GLY A 1 209 ? 16.880 8.093 -20.239 1.00 56.25 209 GLY A O 1
ATOM 1611 N N . TRP A 1 210 ? 15.862 6.095 -20.139 1.00 65.62 210 TRP A N 1
ATOM 1612 C CA . TRP A 1 210 ? 16.390 5.778 -18.815 1.00 65.62 210 TRP A CA 1
ATOM 1613 C C . TRP A 1 210 ? 17.820 5.219 -18.882 1.00 65.62 210 TRP A C 1
ATOM 1615 O O . TRP A 1 210 ? 18.079 4.224 -19.562 1.00 65.62 210 TRP A O 1
ATOM 1625 N N . ASP A 1 211 ? 18.756 5.847 -18.163 1.00 66.19 211 ASP A N 1
ATOM 1626 C CA . ASP A 1 211 ? 20.128 5.355 -18.049 1.00 66.19 211 ASP A CA 1
ATOM 1627 C C . ASP A 1 211 ? 20.219 4.373 -16.873 1.00 66.19 211 ASP A C 1
ATOM 1629 O O . ASP A 1 211 ? 19.893 4.701 -15.734 1.00 66.19 211 ASP A O 1
ATOM 1633 N N . ALA A 1 212 ? 20.726 3.165 -17.118 1.00 66.31 212 ALA A N 1
ATOM 1634 C CA . ALA A 1 212 ? 21.011 2.202 -16.057 1.00 66.31 212 ALA A CA 1
ATOM 1635 C C . ALA A 1 212 ? 21.941 2.780 -14.965 1.00 66.31 212 ALA A C 1
ATOM 1637 O O . ALA A 1 212 ? 21.851 2.364 -13.806 1.00 66.31 212 ALA A O 1
ATOM 1638 N N . ASN A 1 213 ? 22.786 3.765 -15.300 1.00 70.06 213 ASN A N 1
ATOM 1639 C CA . ASN A 1 213 ? 23.610 4.500 -14.335 1.00 70.06 213 ASN A CA 1
ATOM 1640 C C . ASN A 1 213 ? 22.772 5.293 -13.311 1.00 70.06 213 ASN A C 1
ATOM 1642 O O . ASN A 1 213 ? 23.239 5.535 -12.195 1.00 70.06 213 ASN A O 1
ATOM 1646 N N . ASP A 1 214 ? 21.521 5.643 -13.627 1.00 79.94 214 ASP A N 1
ATOM 1647 C CA . ASP A 1 214 ? 20.618 6.331 -12.701 1.00 79.94 214 ASP A CA 1
ATOM 1648 C C . ASP A 1 214 ? 20.251 5.445 -11.504 1.00 79.94 214 ASP A C 1
ATOM 1650 O O . ASP A 1 214 ? 20.002 5.958 -10.410 1.00 79.94 214 ASP A O 1
ATOM 1654 N N . MET A 1 215 ? 20.279 4.111 -11.649 1.00 85.75 215 MET A N 1
ATOM 1655 C CA . MET A 1 215 ? 20.026 3.212 -10.517 1.00 85.75 215 MET A CA 1
ATOM 1656 C C . MET A 1 215 ? 21.071 3.319 -9.426 1.00 85.75 215 MET A C 1
ATOM 1658 O O . MET A 1 215 ? 20.731 3.137 -8.257 1.00 85.75 215 MET A O 1
ATOM 1662 N N . ASP A 1 216 ? 22.325 3.588 -9.772 1.00 88.62 216 ASP A N 1
ATOM 1663 C CA . ASP A 1 216 ? 23.374 3.715 -8.767 1.00 88.62 216 ASP A CA 1
ATOM 1664 C C . ASP A 1 216 ? 23.188 4.997 -7.956 1.00 88.62 216 ASP A C 1
ATOM 1666 O O . ASP A 1 216 ? 23.329 4.977 -6.731 1.00 88.62 216 ASP A O 1
ATOM 1670 N N . VAL A 1 217 ? 22.750 6.079 -8.608 1.00 90.88 217 VAL A N 1
ATOM 1671 C CA . VAL A 1 217 ? 22.347 7.321 -7.935 1.00 90.88 217 VAL A CA 1
ATOM 1672 C C . VAL A 1 217 ? 21.137 7.076 -7.032 1.00 90.88 217 VAL A C 1
ATOM 1674 O O . VAL A 1 217 ? 21.159 7.444 -5.859 1.00 90.88 217 VAL A O 1
ATOM 1677 N N . ILE A 1 218 ? 20.105 6.389 -7.532 1.00 92.69 218 ILE A N 1
ATOM 1678 C CA . ILE A 1 218 ? 18.907 6.057 -6.750 1.00 92.69 218 ILE A CA 1
ATOM 1679 C C . ILE A 1 218 ? 19.281 5.209 -5.527 1.00 92.69 218 ILE A C 1
ATOM 1681 O O . ILE A 1 218 ? 18.914 5.551 -4.404 1.00 92.69 218 ILE A O 1
ATOM 1685 N N . ARG A 1 219 ? 20.050 4.130 -5.703 1.00 94.44 219 ARG A N 1
ATOM 1686 C CA . ARG A 1 219 ? 20.512 3.278 -4.593 1.00 94.44 219 ARG A CA 1
ATOM 1687 C C . ARG A 1 219 ? 21.288 4.078 -3.558 1.00 94.44 219 ARG A C 1
ATOM 1689 O O . ARG A 1 219 ? 21.075 3.889 -2.360 1.00 94.44 219 ARG A O 1
ATOM 1696 N N . GLU A 1 220 ? 22.160 4.975 -4.004 1.00 95.19 220 GLU A N 1
ATOM 1697 C CA . GLU A 1 220 ? 22.927 5.850 -3.125 1.00 95.19 220 GLU A CA 1
ATOM 1698 C C . GLU A 1 220 ? 22.024 6.790 -2.314 1.00 95.19 220 GLU A C 1
ATOM 1700 O O . GLU A 1 220 ? 22.221 6.930 -1.105 1.00 95.19 220 GLU A O 1
ATOM 1705 N N . ASP A 1 221 ? 21.001 7.383 -2.931 1.00 96.00 221 ASP A N 1
ATOM 1706 C CA . ASP A 1 221 ? 20.054 8.271 -2.250 1.00 96.00 221 ASP A CA 1
ATOM 1707 C C . ASP A 1 221 ? 19.232 7.530 -1.181 1.00 96.00 221 ASP A C 1
ATOM 1709 O O . ASP A 1 221 ? 19.091 8.011 -0.050 1.00 96.00 221 ASP A O 1
ATOM 1713 N N . PHE A 1 222 ? 18.750 6.320 -1.486 1.00 97.06 222 PHE A N 1
ATOM 1714 C CA . PH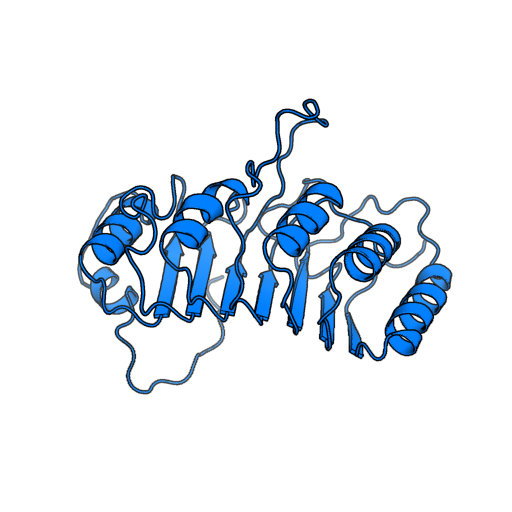E A 1 222 ? 18.069 5.458 -0.510 1.00 97.06 222 PHE A CA 1
ATOM 1715 C C . PHE A 1 222 ? 18.999 5.053 0.637 1.00 97.06 222 PHE A C 1
ATOM 1717 O O . PHE A 1 222 ? 18.638 5.196 1.811 1.00 97.06 222 PHE A O 1
ATOM 1724 N N . ARG A 1 223 ? 20.234 4.653 0.319 1.00 97.00 223 ARG A N 1
ATOM 1725 C CA . ARG A 1 223 ? 21.260 4.301 1.308 1.00 97.00 223 ARG A CA 1
ATOM 1726 C C . ARG A 1 223 ? 21.580 5.467 2.240 1.00 97.00 223 ARG A C 1
ATOM 1728 O O . ARG A 1 223 ? 21.663 5.267 3.450 1.00 97.00 223 ARG A O 1
ATOM 1735 N N . ARG A 1 224 ? 21.726 6.689 1.714 1.00 97.19 224 ARG A N 1
ATOM 1736 C CA . ARG A 1 224 ? 21.973 7.905 2.515 1.00 97.19 224 ARG A CA 1
ATOM 1737 C C . ARG A 1 224 ? 20.843 8.208 3.492 1.00 97.19 224 ARG A C 1
ATOM 1739 O O . ARG A 1 224 ? 21.106 8.725 4.574 1.00 97.19 224 ARG A O 1
ATOM 1746 N N . ARG A 1 225 ? 19.603 7.866 3.137 1.00 96.12 225 ARG A N 1
ATOM 1747 C CA . ARG A 1 225 ? 18.437 7.958 4.028 1.00 96.12 225 ARG A CA 1
ATOM 1748 C C . ARG A 1 225 ? 18.272 6.765 4.973 1.00 96.12 225 ARG A C 1
ATOM 1750 O O . ARG A 1 225 ? 17.361 6.795 5.794 1.00 96.12 225 ARG A O 1
ATOM 1757 N N . GLY A 1 226 ? 19.140 5.755 4.895 1.00 96.94 226 GLY A N 1
ATOM 1758 C CA . GLY A 1 226 ? 19.048 4.543 5.709 1.00 96.94 226 GLY A CA 1
ATOM 1759 C C . GLY A 1 226 ? 17.887 3.629 5.310 1.00 96.94 226 GLY A C 1
ATOM 1760 O O . GLY A 1 226 ? 17.403 2.872 6.147 1.00 96.94 226 GLY A O 1
ATOM 1761 N N . ILE A 1 227 ? 17.427 3.720 4.060 1.00 97.94 227 ILE A N 1
ATOM 1762 C CA . ILE A 1 227 ? 16.334 2.911 3.520 1.00 97.94 227 ILE A CA 1
ATOM 1763 C C . ILE A 1 227 ? 16.941 1.728 2.764 1.00 97.94 227 ILE A C 1
ATOM 1765 O O . ILE A 1 227 ? 17.768 1.911 1.871 1.00 97.94 227 ILE A O 1
ATOM 1769 N N . GLU A 1 228 ? 16.519 0.516 3.109 1.00 97.81 228 GLU A N 1
ATOM 1770 C CA . GLU A 1 228 ? 16.838 -0.694 2.357 1.00 97.81 228 GLU A CA 1
ATOM 1771 C C . GLU A 1 228 ? 16.074 -0.674 1.029 1.00 97.81 228 GLU A C 1
ATOM 1773 O O . GLU A 1 228 ? 14.843 -0.671 1.026 1.00 97.81 228 GLU A O 1
ATOM 1778 N N . LEU A 1 229 ? 16.801 -0.645 -0.088 1.00 97.00 229 LEU A N 1
ATOM 1779 C CA . LEU A 1 229 ? 16.225 -0.701 -1.427 1.00 97.00 229 LEU A CA 1
ATOM 1780 C C . LEU A 1 229 ? 16.566 -2.040 -2.087 1.00 97.00 229 LEU A C 1
ATOM 1782 O O . LEU A 1 229 ? 17.732 -2.342 -2.339 1.00 97.00 229 LEU A O 1
ATOM 1786 N N . GLU A 1 230 ? 15.531 -2.807 -2.402 1.00 95.81 230 GLU A N 1
ATOM 1787 C CA . GLU A 1 230 ? 15.587 -4.034 -3.190 1.00 95.81 230 GLU A CA 1
ATOM 1788 C C . GLU A 1 230 ? 14.951 -3.765 -4.556 1.00 95.81 230 GLU A C 1
ATOM 1790 O O . GLU A 1 230 ? 13.836 -3.255 -4.636 1.00 95.81 230 GLU A O 1
ATOM 1795 N N . VAL A 1 231 ? 15.664 -4.084 -5.635 1.00 90.62 231 VAL A N 1
ATOM 1796 C CA . VAL A 1 231 ? 15.149 -3.915 -6.998 1.00 90.62 231 VAL A CA 1
ATOM 1797 C C . VAL A 1 231 ? 15.366 -5.206 -7.764 1.00 90.62 231 VAL A C 1
ATOM 1799 O O . VAL A 1 231 ? 16.507 -5.657 -7.893 1.00 90.62 231 VAL A O 1
ATOM 1802 N N . SER A 1 232 ? 14.279 -5.788 -8.259 1.00 87.38 232 SER A N 1
ATOM 1803 C CA . SER A 1 232 ? 14.273 -6.948 -9.146 1.00 87.38 232 SER A CA 1
ATOM 1804 C C . SER A 1 232 ? 13.835 -6.544 -10.551 1.00 87.38 232 SER A C 1
ATOM 1806 O O . SER A 1 232 ? 13.130 -5.555 -10.730 1.00 87.38 232 SER A O 1
ATOM 1808 N N . ASN A 1 233 ? 14.310 -7.311 -11.538 1.00 77.88 233 ASN A N 1
ATOM 1809 C CA . ASN A 1 233 ? 13.951 -7.212 -12.956 1.00 77.88 233 ASN A CA 1
ATOM 1810 C C . ASN A 1 233 ? 13.908 -5.767 -13.487 1.00 77.88 233 ASN A C 1
ATOM 1812 O O . ASN A 1 233 ? 12.851 -5.157 -13.623 1.00 77.88 233 ASN A O 1
ATOM 1816 N N . LEU A 1 234 ? 15.091 -5.215 -13.763 1.00 72.12 234 LEU A N 1
ATOM 1817 C CA . LEU A 1 234 ? 15.220 -3.919 -14.426 1.00 72.12 234 LEU A CA 1
ATOM 1818 C C . LEU A 1 234 ? 15.045 -4.079 -15.941 1.00 72.12 234 LEU A C 1
ATOM 1820 O O . LEU A 1 234 ? 15.621 -5.024 -16.494 1.00 72.12 234 LEU A O 1
ATOM 1824 N N . PRO A 1 235 ? 14.354 -3.146 -16.622 1.00 64.69 235 PRO A N 1
ATOM 1825 C CA . PRO A 1 235 ? 14.337 -3.128 -18.077 1.00 64.69 235 PRO A CA 1
ATOM 1826 C C . PRO A 1 235 ? 15.767 -3.010 -18.608 1.00 64.69 235 PRO A C 1
ATOM 1828 O O . PRO A 1 235 ? 16.570 -2.201 -18.138 1.00 64.69 235 PRO A O 1
ATOM 1831 N N . SER A 1 236 ? 16.116 -3.875 -19.559 1.00 56.91 236 SER A N 1
ATOM 1832 C CA . SER A 1 236 ? 17.436 -3.864 -20.185 1.00 56.91 236 SER A CA 1
ATOM 1833 C C . SER A 1 236 ? 17.585 -2.619 -21.053 1.00 56.91 236 SER A C 1
ATOM 1835 O O . SER A 1 236 ? 16.786 -2.430 -21.971 1.00 56.91 236 SER A O 1
ATOM 1837 N N . THR A 1 237 ? 18.629 -1.823 -20.826 1.00 53.06 237 THR A N 1
ATOM 1838 C CA . THR A 1 237 ? 19.045 -0.787 -21.774 1.00 53.06 237 THR A CA 1
ATOM 1839 C C . THR A 1 237 ? 19.448 -1.457 -23.094 1.00 53.06 237 THR A C 1
ATOM 1841 O O . THR A 1 237 ? 20.273 -2.374 -23.102 1.00 53.06 237 THR A O 1
ATOM 1844 N N . ARG A 1 238 ? 18.813 -1.064 -24.204 1.00 43.53 238 ARG A N 1
ATOM 1845 C CA . ARG A 1 238 ? 19.223 -1.455 -25.562 1.00 43.53 238 ARG A CA 1
ATOM 1846 C C . ARG A 1 238 ? 20.139 -0.407 -26.170 1.00 43.53 238 ARG A C 1
ATOM 1848 O O . ARG A 1 238 ? 19.886 0.792 -25.935 1.00 43.53 238 ARG A O 1
#

Radius of gyration: 18.18 Å; chains: 1; bounding box: 48×49×40 Å

Sequence (238 aa):
MATFVSQIPEVRRSEWVRLRDIADNALLTGNKSDELSLLASLLPSLEAIRAVTTYGELFHFCSTGGSLPLLREVDLAHYDLEGAHDLADLAALFKAAPNLKKLSIHGLSGDDEEPVGDDDRLLQGDTIIMANLREIDIRAAALNASTLDQLLSACPVVEVFRYASGGSAVGYCQFHPGEMRDVMMRRGKQLKRVAVDFMYADNCEEWDGWDANDMDVIREDFRRRGIELEVSNLPSTR